Protein AF-A0A1Q7XP45-F1 (afdb_monomer)

Solvent-accessible surface area (backbone atoms only — not comparable to full-atom values): 12930 Å² total; per-residue (Å²): 105,73,72,55,50,55,52,35,51,53,47,36,45,72,33,68,71,50,40,53,33,48,75,70,75,38,86,54,94,65,54,54,62,41,23,49,82,71,79,41,70,81,60,83,86,51,76,85,71,60,87,82,85,74,93,58,98,64,87,56,85,77,33,78,66,56,48,51,49,50,54,53,51,50,57,48,37,75,75,40,62,61,54,55,41,40,79,72,75,40,46,66,68,57,52,50,56,55,38,44,69,30,78,57,27,42,54,50,53,48,60,67,67,62,65,77,63,72,78,79,73,87,66,98,55,99,58,89,73,87,74,83,71,77,84,76,68,86,63,50,75,62,38,65,77,69,44,89,60,84,75,76,78,77,74,80,72,78,76,75,76,86,62,67,44,57,74,50,65,74,71,52,53,74,52,96,89,58,91,60,101,59,59,49,45,63,57,46,33,56,50,44,49,51,55,61,53,56,65,62,74,77,112

Foldseek 3Di:
DVVLVVQLLVLQLVDLVSLLCLLVLHHDPCSQVSQVVVVGGLDDPDPVVDDDDDPDPDPDVVDPVVVVVVVVVVVVCVVHVQVSVVVVPAHSVNSLVSSCPRPSNVVSVVVVVPPPVPPPPDDPDPDDDDDDDDPPPDDDPCCVVVPPDDDDDPPDPPDDPPDFPPVVVVVDFDDPVDPDPDTPSVVRRVVRVVVVVVVVVPD

Sequence (203 aa):
SSANWTKAIRTIASRADLVTKLLMNEMPDTIENAFSGLGLHLLPHSESDFETHCSCPDWANPCKHIAGVYYLLASELDRDPFLMFELRGLSRDALHAELVRSPLGQILSSALKSEEVPAVEPVESYYTRPAREPDAMVASHKEFWTGAKRLPPPPSAPSQPGVPALLIKKQGDYPAFWHKDVSFISVMEELYDRVRTKNRQMK

Structure (mmCIF, N/CA/C/O backbone):
data_AF-A0A1Q7XP45-F1
#
_entry.id   AF-A0A1Q7XP45-F1
#
loop_
_atom_site.group_PDB
_atom_site.id
_atom_site.type_symbol
_atom_site.label_atom_id
_atom_site.label_alt_id
_atom_site.label_comp_id
_atom_site.label_asym_id
_atom_site.label_entity_id
_atom_site.label_seq_id
_atom_site.pdbx_PDB_ins_code
_atom_site.Cartn_x
_atom_site.Cartn_y
_atom_site.Cartn_z
_atom_site.occupancy
_atom_site.B_iso_or_equiv
_atom_site.auth_seq_id
_atom_site.auth_comp_id
_atom_site.auth_asym_id
_atom_site.auth_atom_id
_atom_site.pdbx_PDB_model_num
ATOM 1 N N . SER A 1 1 ? 7.649 12.464 -15.465 1.00 66.31 1 SER A N 1
ATOM 2 C CA . SER A 1 1 ? 7.889 13.925 -15.423 1.00 66.31 1 SER A CA 1
ATOM 3 C C . SER A 1 1 ? 7.170 14.528 -14.222 1.00 66.31 1 SER A C 1
ATOM 5 O O . SER A 1 1 ? 6.205 13.933 -13.749 1.00 66.31 1 SER A O 1
ATOM 7 N N . SER A 1 2 ? 7.597 15.696 -13.731 1.00 74.44 2 SER A N 1
ATOM 8 C CA . SER A 1 2 ? 6.947 16.389 -12.600 1.00 74.44 2 SER A CA 1
ATOM 9 C C . SER A 1 2 ? 5.448 16.632 -12.834 1.00 74.44 2 SER A C 1
ATOM 11 O O . SER A 1 2 ? 4.636 16.397 -11.946 1.00 74.44 2 SER A O 1
ATOM 13 N N . ALA A 1 3 ? 5.061 16.988 -14.064 1.00 76.81 3 ALA A N 1
ATOM 14 C CA . ALA A 1 3 ? 3.663 17.187 -14.449 1.00 76.81 3 ALA A CA 1
ATOM 15 C C . ALA A 1 3 ? 2.799 15.913 -14.340 1.00 76.81 3 ALA A C 1
ATOM 17 O O . ALA A 1 3 ? 1.616 15.998 -14.005 1.00 76.81 3 ALA A O 1
ATOM 18 N N . ASN A 1 4 ? 3.374 14.733 -14.598 1.00 88.56 4 ASN A N 1
ATOM 19 C CA . ASN A 1 4 ? 2.668 13.457 -14.443 1.00 88.56 4 ASN A CA 1
ATOM 20 C C . ASN A 1 4 ? 2.429 13.140 -12.962 1.00 88.56 4 ASN A C 1
ATOM 22 O O . ASN A 1 4 ? 1.327 12.728 -12.606 1.00 88.56 4 ASN A O 1
ATOM 26 N N . TRP A 1 5 ? 3.410 13.421 -12.097 1.00 92.25 5 TRP A N 1
ATOM 27 C CA . TRP A 1 5 ? 3.256 13.272 -10.649 1.00 92.25 5 TRP A CA 1
ATOM 28 C C . TRP A 1 5 ? 2.156 14.169 -10.090 1.00 92.25 5 TRP A C 1
ATOM 30 O O . TRP A 1 5 ? 1.307 13.692 -9.347 1.00 92.25 5 TRP A O 1
ATOM 40 N N . THR A 1 6 ? 2.084 15.434 -10.511 1.00 91.38 6 THR A N 1
ATOM 41 C CA . THR A 1 6 ? 1.007 16.339 -10.077 1.00 91.38 6 THR A CA 1
ATOM 42 C C . THR A 1 6 ? -0.386 15.802 -10.432 1.00 91.38 6 THR A C 1
ATOM 44 O O . THR A 1 6 ? -1.311 15.900 -9.626 1.00 91.38 6 THR A O 1
ATOM 47 N N . LYS A 1 7 ? -0.555 15.212 -11.624 1.00 92.94 7 LYS A N 1
ATOM 48 C CA . LYS A 1 7 ? -1.831 14.607 -12.048 1.00 92.94 7 LYS A CA 1
ATOM 49 C C . LYS A 1 7 ? -2.157 13.336 -11.259 1.00 92.94 7 LYS A C 1
ATOM 51 O O . LYS A 1 7 ? -3.295 13.178 -10.815 1.00 92.94 7 LYS A O 1
ATOM 56 N N . ALA A 1 8 ? -1.170 12.463 -11.058 1.00 93.81 8 ALA A N 1
ATOM 57 C CA . ALA A 1 8 ? -1.334 11.235 -10.285 1.00 93.81 8 ALA A CA 1
ATOM 58 C C . ALA A 1 8 ? -1.703 11.546 -8.829 1.00 93.81 8 ALA A C 1
ATOM 60 O O . ALA A 1 8 ? -2.718 11.065 -8.334 1.00 93.81 8 ALA A O 1
ATOM 61 N N . ILE A 1 9 ? -0.964 12.451 -8.181 1.00 94.38 9 ILE A N 1
ATOM 62 C CA . ILE A 1 9 ? -1.228 12.882 -6.804 1.00 94.38 9 ILE A CA 1
ATOM 63 C C . ILE A 1 9 ? -2.614 13.512 -6.683 1.00 94.38 9 ILE A C 1
ATOM 65 O O . ILE A 1 9 ? -3.322 13.221 -5.728 1.00 94.38 9 ILE A O 1
ATOM 69 N N . ARG A 1 10 ? -3.058 14.320 -7.656 1.00 93.88 10 ARG A N 1
ATOM 70 C CA . ARG A 1 10 ? -4.428 14.860 -7.656 1.00 93.88 10 ARG A CA 1
ATOM 71 C C . ARG A 1 10 ? -5.485 13.753 -7.686 1.00 93.88 10 ARG A C 1
ATOM 73 O O . ARG A 1 10 ? -6.497 13.862 -7.001 1.00 93.88 10 ARG A O 1
ATOM 80 N N . THR A 1 11 ? -5.249 12.702 -8.467 1.00 95.12 11 THR A N 1
ATOM 81 C CA . THR A 1 11 ? -6.157 11.550 -8.569 1.00 95.12 11 THR A CA 1
ATOM 82 C C . THR A 1 11 ? -6.180 10.765 -7.260 1.00 95.12 11 THR A C 1
ATOM 84 O O . THR A 1 11 ? -7.257 10.484 -6.738 1.00 95.12 11 THR A O 1
ATOM 87 N N . ILE A 1 12 ? -5.012 10.507 -6.668 1.00 95.19 12 ILE A N 1
ATOM 88 C CA . ILE A 1 12 ? -4.882 9.879 -5.346 1.00 95.19 12 ILE A CA 1
ATOM 89 C C . ILE A 1 12 ? -5.604 10.719 -4.283 1.00 95.19 12 ILE A C 1
ATOM 91 O O . ILE A 1 12 ? -6.441 10.200 -3.556 1.00 95.19 12 ILE A O 1
ATOM 95 N N . ALA A 1 13 ? -5.358 12.030 -4.254 1.00 94.88 13 ALA A N 1
ATOM 96 C CA . ALA A 1 13 ? -5.939 12.974 -3.300 1.00 94.88 13 ALA A CA 1
ATOM 97 C C . ALA A 1 13 ? -7.472 13.088 -3.381 1.00 94.88 13 ALA A C 1
ATOM 99 O O . ALA A 1 13 ? -8.107 13.533 -2.427 1.00 94.88 13 ALA A O 1
ATOM 100 N N . SER A 1 14 ? -8.077 12.693 -4.506 1.00 93.50 14 SER A N 1
ATOM 101 C CA . SER A 1 14 ? -9.536 12.665 -4.673 1.00 93.50 14 SER A CA 1
ATOM 102 C C . SER A 1 14 ? -10.209 11.434 -4.050 1.00 93.50 14 SER A C 1
ATOM 104 O O . SER A 1 14 ? -11.433 11.394 -3.942 1.00 93.50 14 SER A O 1
ATOM 106 N N . ARG A 1 15 ? -9.424 10.435 -3.627 1.00 94.19 15 ARG A N 1
ATOM 107 C CA . ARG A 1 15 ? -9.893 9.135 -3.141 1.00 94.19 15 ARG A CA 1
ATOM 108 C C . ARG A 1 15 ? -9.546 8.942 -1.666 1.00 94.19 15 ARG A C 1
ATOM 110 O O . ARG A 1 15 ? -8.387 8.742 -1.311 1.00 94.19 15 ARG A O 1
ATOM 117 N N . ALA A 1 16 ? -10.560 8.987 -0.803 1.00 92.38 16 ALA A N 1
ATOM 118 C CA . ALA A 1 16 ? -10.378 8.915 0.649 1.00 92.38 16 ALA A CA 1
ATOM 119 C C . ALA A 1 16 ? -9.689 7.627 1.122 1.00 92.38 16 ALA A C 1
ATOM 121 O O . ALA A 1 16 ? -8.887 7.668 2.054 1.00 92.38 16 ALA A O 1
ATOM 122 N N . ASP A 1 17 ? -9.970 6.504 0.460 1.00 93.31 17 ASP A N 1
ATOM 123 C CA . ASP A 1 17 ? -9.379 5.198 0.741 1.00 93.31 17 ASP A CA 1
ATOM 124 C C . ASP A 1 17 ? -7.861 5.200 0.520 1.00 93.31 17 ASP A C 1
ATOM 126 O O . ASP A 1 17 ? -7.113 4.728 1.376 1.00 93.31 17 ASP A O 1
ATOM 130 N N . LEU A 1 18 ? -7.400 5.794 -0.586 1.00 94.56 18 LEU A N 1
ATOM 131 C CA . LEU A 1 18 ? -5.976 5.881 -0.901 1.00 94.56 18 LEU A CA 1
ATOM 132 C C . LEU A 1 18 ? -5.261 6.862 0.027 1.00 94.56 18 LEU A C 1
ATOM 134 O O . LEU A 1 18 ? -4.203 6.539 0.557 1.00 94.56 18 LEU A O 1
ATOM 138 N N . VAL A 1 19 ? -5.838 8.048 0.248 1.00 95.00 19 VAL A N 1
ATOM 139 C CA . VAL A 1 19 ? -5.215 9.077 1.096 1.00 95.00 19 VAL A CA 1
ATOM 140 C C . VAL A 1 19 ? -5.068 8.590 2.532 1.00 95.00 19 VAL A C 1
ATOM 142 O O . VAL A 1 19 ? -3.996 8.749 3.103 1.00 95.00 19 VAL A O 1
ATOM 145 N N . THR A 1 20 ? -6.108 7.981 3.107 1.00 93.94 20 THR A N 1
ATOM 146 C CA . THR A 1 20 ? -6.060 7.478 4.490 1.00 93.94 20 THR A CA 1
ATOM 147 C C . THR A 1 20 ? -4.933 6.467 4.663 1.00 93.94 20 THR A C 1
ATOM 149 O O . THR A 1 20 ? -4.070 6.658 5.516 1.00 93.94 20 THR A O 1
ATOM 152 N N . LYS A 1 21 ? -4.910 5.431 3.817 1.00 94.75 21 LYS A N 1
ATOM 153 C CA . LYS A 1 21 ? -3.899 4.372 3.870 1.00 94.75 21 LYS A CA 1
ATOM 154 C C . LYS A 1 21 ? -2.487 4.922 3.681 1.00 94.75 21 LYS A C 1
ATOM 156 O O . LYS A 1 21 ? -1.616 4.654 4.501 1.00 94.75 21 LYS A O 1
ATOM 161 N N . LEU A 1 22 ? -2.278 5.775 2.676 1.00 94.94 22 LEU A N 1
ATOM 162 C CA . LEU A 1 22 ? -0.961 6.363 2.425 1.00 94.94 22 LEU A CA 1
ATOM 163 C C . LEU A 1 22 ? -0.493 7.244 3.592 1.00 94.94 22 LEU A C 1
ATOM 165 O O . LEU A 1 22 ? 0.661 7.146 3.985 1.00 94.94 22 LEU A O 1
ATOM 169 N N . LEU A 1 23 ? -1.375 8.046 4.204 1.00 93.31 23 LEU A N 1
ATOM 170 C CA . LEU A 1 23 ? -1.027 8.835 5.395 1.00 93.31 23 LEU A CA 1
ATOM 171 C C . LEU A 1 23 ? -0.677 7.963 6.612 1.00 93.31 23 LEU A C 1
ATOM 173 O O . LEU A 1 23 ? 0.103 8.399 7.456 1.00 93.31 23 LEU A O 1
ATOM 177 N N . MET A 1 24 ? -1.222 6.747 6.687 1.00 92.06 24 MET A N 1
ATOM 178 C CA . MET A 1 24 ? -0.887 5.730 7.690 1.00 92.06 24 MET A CA 1
ATOM 179 C C . MET A 1 24 ? 0.366 4.906 7.332 1.00 92.06 24 MET A C 1
ATOM 181 O O . MET A 1 24 ? 0.665 3.938 8.026 1.00 92.06 24 MET A O 1
ATOM 185 N N . ASN A 1 25 ? 1.111 5.274 6.281 1.00 91.75 25 ASN A N 1
ATOM 186 C CA . ASN A 1 25 ? 2.229 4.494 5.730 1.00 91.75 25 ASN A CA 1
ATOM 187 C C . ASN A 1 25 ? 1.831 3.075 5.273 1.00 91.75 25 ASN A C 1
ATOM 189 O O . ASN A 1 25 ? 2.652 2.160 5.290 1.00 91.75 25 ASN A O 1
ATOM 193 N N . GLU A 1 26 ? 0.589 2.881 4.832 1.00 93.19 26 GLU A N 1
ATOM 194 C CA . GLU A 1 26 ? 0.104 1.630 4.248 1.00 93.19 26 GLU A CA 1
ATOM 195 C C . GLU A 1 26 ? -0.045 1.781 2.726 1.00 93.19 26 GLU A C 1
ATOM 197 O O . GLU A 1 26 ? -0.658 2.735 2.238 1.00 93.19 26 GLU A O 1
ATOM 202 N N . MET A 1 27 ? 0.492 0.826 1.959 1.00 93.88 27 MET A N 1
ATOM 203 C CA . MET A 1 27 ? 0.326 0.788 0.503 1.00 93.88 27 MET A CA 1
ATOM 204 C C . MET A 1 27 ? -1.050 0.204 0.133 1.00 93.88 27 MET A C 1
ATOM 206 O O . MET A 1 27 ? -1.323 -0.949 0.462 1.00 93.88 27 MET A O 1
ATOM 210 N N . PRO A 1 28 ? -1.927 0.939 -0.575 1.00 94.44 28 PRO A N 1
ATOM 211 C CA . PRO A 1 28 ? -3.221 0.407 -1.000 1.00 94.44 28 PRO A CA 1
ATOM 212 C C . PRO A 1 28 ? -3.093 -0.586 -2.165 1.00 94.44 28 PRO A C 1
ATOM 214 O O . PRO A 1 28 ? -2.499 -0.251 -3.186 1.00 94.44 28 PRO A O 1
ATOM 217 N N . ASP A 1 29 ? -3.792 -1.725 -2.111 1.00 91.12 29 ASP A N 1
ATOM 218 C CA . ASP A 1 29 ? -3.820 -2.710 -3.216 1.00 91.12 29 ASP A CA 1
ATOM 219 C C . ASP A 1 29 ? -4.359 -2.131 -4.537 1.00 91.12 29 ASP A C 1
ATOM 221 O O . ASP A 1 29 ? -4.040 -2.593 -5.628 1.00 91.12 29 ASP A O 1
ATOM 225 N N . THR A 1 30 ? -5.193 -1.090 -4.449 1.00 92.62 30 THR A N 1
ATOM 226 C CA . THR A 1 30 ? -5.810 -0.434 -5.614 1.00 92.62 30 THR A CA 1
ATOM 227 C C . THR A 1 30 ? -5.052 0.805 -6.092 1.00 92.62 30 THR A C 1
ATOM 229 O O . THR A 1 30 ? -5.604 1.592 -6.870 1.00 92.62 30 THR A O 1
ATOM 232 N N . ILE A 1 31 ? -3.811 1.008 -5.633 1.00 92.81 31 ILE A N 1
ATOM 233 C CA . ILE A 1 31 ? -3.011 2.197 -5.954 1.00 92.81 31 ILE A CA 1
ATOM 234 C C . ILE A 1 31 ? -2.819 2.373 -7.465 1.00 92.81 31 ILE A C 1
ATOM 236 O O . ILE A 1 31 ? -2.983 3.483 -7.970 1.00 92.81 31 ILE A O 1
ATOM 240 N N . GLU A 1 32 ? -2.606 1.279 -8.203 1.00 92.38 32 GLU A N 1
ATOM 241 C CA . GLU A 1 32 ? -2.464 1.274 -9.667 1.00 92.38 32 GLU A CA 1
ATOM 242 C C . GLU A 1 32 ? -3.657 1.905 -10.393 1.00 92.38 32 GLU A C 1
ATOM 244 O O . GLU A 1 32 ? -3.481 2.579 -11.405 1.00 92.38 32 GLU A O 1
ATOM 249 N N . ASN A 1 33 ? -4.872 1.789 -9.849 1.00 91.56 33 ASN A N 1
ATOM 250 C CA . ASN A 1 33 ? -6.067 2.368 -10.470 1.00 91.56 33 ASN A CA 1
ATOM 251 C C . ASN A 1 33 ? -6.000 3.901 -10.552 1.00 91.56 33 ASN A C 1
ATOM 253 O O . ASN A 1 33 ? -6.630 4.503 -11.420 1.00 91.56 33 ASN A O 1
ATOM 257 N N . ALA A 1 34 ? -5.248 4.550 -9.655 1.00 91.69 34 ALA A N 1
ATOM 258 C CA . ALA A 1 34 ? -5.034 5.994 -9.713 1.00 91.69 34 ALA A CA 1
ATOM 259 C C . ALA A 1 34 ? -4.075 6.408 -10.845 1.00 91.69 34 ALA A C 1
ATOM 261 O O . ALA A 1 34 ? -4.145 7.543 -11.318 1.00 91.69 34 ALA A O 1
ATOM 262 N N . PHE A 1 35 ? -3.200 5.502 -11.288 1.00 92.38 35 PHE A N 1
ATOM 263 C CA . PHE A 1 35 ? -2.236 5.738 -12.362 1.00 92.38 35 PHE A CA 1
ATOM 264 C C . PHE A 1 35 ? -2.800 5.330 -13.725 1.00 92.38 35 PHE A C 1
ATOM 266 O O . PHE A 1 35 ? -2.692 6.098 -14.685 1.00 92.38 35 PHE A O 1
ATOM 273 N N . SER A 1 36 ? -3.474 4.180 -13.800 1.00 90.31 36 SER A N 1
ATOM 274 C CA . SER A 1 36 ? -4.000 3.623 -15.051 1.00 90.31 36 SER A CA 1
ATOM 275 C C . SER A 1 36 ? -5.018 4.541 -15.733 1.00 90.31 36 SER A C 1
ATOM 277 O O . SER A 1 36 ? -4.985 4.697 -16.952 1.00 90.31 36 SER A O 1
ATOM 279 N N . GLY A 1 37 ? -5.847 5.257 -14.961 1.00 85.31 37 GLY A N 1
ATOM 280 C CA . GLY A 1 37 ? -6.771 6.272 -15.486 1.00 85.31 37 GLY A CA 1
ATOM 281 C C . GLY A 1 37 ? -6.087 7.453 -16.195 1.00 85.31 37 GLY A C 1
ATOM 282 O O . GLY A 1 37 ? -6.735 8.186 -16.939 1.00 85.31 37 GLY A O 1
ATOM 283 N N . LEU A 1 38 ? -4.779 7.633 -15.993 1.00 89.62 38 LEU A N 1
ATOM 284 C CA . LEU A 1 38 ? -3.950 8.653 -16.638 1.00 89.62 38 LEU A CA 1
ATOM 285 C C . LEU A 1 38 ? -3.048 8.075 -17.743 1.00 89.62 38 LEU A C 1
ATOM 287 O O . LEU A 1 38 ? -2.234 8.816 -18.296 1.00 89.62 38 LEU A O 1
ATOM 291 N N . GLY A 1 39 ? -3.164 6.776 -18.047 1.00 88.81 39 GLY A N 1
ATOM 292 C CA . GLY A 1 39 ? -2.238 6.063 -18.933 1.00 88.81 39 GLY A CA 1
ATOM 293 C C . GLY A 1 39 ? -0.824 5.955 -18.352 1.00 88.81 39 GLY A C 1
ATOM 294 O O . GLY A 1 39 ? 0.151 5.961 -19.098 1.00 88.81 39 GLY A O 1
ATOM 295 N N . LEU A 1 40 ? -0.708 5.947 -17.022 1.00 91.19 40 LEU A N 1
ATOM 296 C CA . LEU A 1 40 ? 0.547 5.814 -16.287 1.00 91.19 40 LEU A CA 1
ATOM 297 C C . LEU A 1 40 ? 0.531 4.519 -15.472 1.00 91.19 40 LEU A C 1
ATOM 299 O O . LEU A 1 40 ? -0.534 3.977 -15.186 1.00 91.19 40 LEU A O 1
ATOM 303 N N . HIS A 1 41 ? 1.711 4.081 -15.036 1.00 91.00 41 HIS A N 1
ATOM 304 C CA . HIS A 1 41 ? 1.875 2.906 -14.180 1.00 91.00 41 HIS A CA 1
ATOM 305 C C . HIS A 1 41 ? 2.885 3.201 -13.066 1.00 91.00 41 HIS A C 1
ATOM 307 O O . HIS A 1 41 ? 3.951 3.781 -13.324 1.00 91.00 41 HIS A O 1
ATOM 313 N N . LEU A 1 42 ? 2.542 2.841 -11.826 1.00 90.25 42 LEU A N 1
ATOM 314 C CA . LEU A 1 42 ? 3.467 2.929 -10.692 1.00 90.25 42 LEU A CA 1
ATOM 315 C C . LEU A 1 42 ? 4.322 1.666 -10.594 1.00 90.25 42 LEU A C 1
ATOM 317 O O . LEU A 1 42 ? 5.468 1.744 -10.176 1.00 90.25 42 LEU A O 1
ATOM 321 N N . LEU A 1 43 ? 3.811 0.519 -11.009 1.00 89.75 43 LEU A N 1
ATOM 322 C CA . LEU A 1 43 ? 4.551 -0.718 -11.162 1.00 89.75 43 LEU A CA 1
ATOM 323 C C . LEU A 1 43 ? 5.003 -0.872 -12.620 1.00 89.75 43 LEU A C 1
ATOM 325 O O . LEU A 1 43 ? 4.373 -0.329 -13.528 1.00 89.75 43 LEU A O 1
ATOM 329 N N . PRO A 1 44 ? 6.122 -1.566 -12.872 1.00 87.06 44 PRO A N 1
ATOM 330 C CA . PRO A 1 44 ? 6.475 -1.987 -14.225 1.00 87.06 44 PRO A CA 1
ATOM 331 C C . PRO A 1 44 ? 5.330 -2.804 -14.841 1.00 87.06 44 PRO A C 1
ATOM 333 O O . PRO A 1 44 ? 4.801 -3.708 -14.195 1.00 87.06 44 PRO A O 1
ATOM 336 N N . HIS A 1 45 ? 4.931 -2.476 -16.068 1.00 86.75 45 HIS A N 1
ATOM 337 C CA . HIS A 1 45 ? 3.803 -3.107 -16.758 1.00 86.75 45 HIS A CA 1
ATOM 338 C C . HIS A 1 45 ? 4.271 -4.153 -17.782 1.00 86.75 45 HIS A C 1
ATOM 340 O O . HIS A 1 45 ? 3.546 -5.092 -18.105 1.00 86.75 45 HIS A O 1
ATOM 346 N N . SER A 1 46 ? 5.483 -3.991 -18.311 1.00 87.44 46 SER A N 1
ATOM 347 C CA . SER A 1 46 ? 6.037 -4.800 -19.393 1.00 87.44 46 SER A CA 1
ATOM 348 C C . SER A 1 46 ? 7.533 -5.049 -19.216 1.00 87.44 46 SER A C 1
ATOM 350 O O . SER A 1 46 ? 8.222 -4.316 -18.511 1.00 87.44 46 SER A O 1
ATOM 352 N N . GLU A 1 47 ? 8.062 -6.060 -19.906 1.00 83.50 47 GLU A N 1
ATOM 353 C CA . GLU A 1 47 ? 9.506 -6.342 -19.921 1.00 83.50 47 GLU A CA 1
ATOM 354 C C . GLU A 1 47 ? 10.325 -5.162 -20.460 1.00 83.50 47 GLU A C 1
ATOM 356 O O . GLU A 1 47 ? 11.435 -4.924 -19.994 1.00 83.50 47 GLU A O 1
ATOM 361 N N . SER A 1 48 ? 9.762 -4.374 -21.382 1.00 84.19 48 SER A N 1
ATOM 362 C CA . SER A 1 48 ? 10.406 -3.167 -21.912 1.00 84.19 48 SER A CA 1
ATOM 363 C C . SER A 1 48 ? 10.581 -2.050 -20.885 1.00 84.19 48 SER A C 1
ATOM 365 O O . SER A 1 48 ? 11.366 -1.140 -21.130 1.00 84.19 48 SER A O 1
ATOM 367 N N . ASP A 1 49 ? 9.897 -2.114 -19.739 1.00 85.81 49 ASP A N 1
ATOM 368 C CA . ASP A 1 49 ? 10.104 -1.155 -18.649 1.00 85.81 49 ASP A CA 1
ATOM 369 C C . ASP A 1 49 ? 11.395 -1.446 -17.862 1.00 85.81 49 ASP A C 1
ATOM 371 O O . ASP A 1 49 ? 11.828 -0.626 -17.050 1.00 85.81 49 ASP A O 1
ATOM 375 N N . PHE A 1 50 ? 12.021 -2.605 -18.098 1.00 86.38 50 PHE A N 1
ATOM 376 C CA . PHE A 1 50 ? 13.266 -3.016 -17.466 1.00 86.38 50 PHE A CA 1
ATOM 377 C C . PHE A 1 50 ? 14.439 -2.946 -18.443 1.00 86.38 50 PHE A C 1
ATOM 379 O O . PHE A 1 50 ? 14.778 -3.909 -19.133 1.00 86.38 50 PHE A O 1
ATOM 386 N N . GLU A 1 51 ? 15.141 -1.819 -18.436 1.00 87.50 51 GLU A N 1
ATOM 387 C CA . GLU A 1 51 ? 16.429 -1.702 -19.116 1.00 87.50 51 GLU A CA 1
ATOM 388 C C . GLU A 1 51 ? 17.546 -2.190 -18.191 1.00 87.50 51 GLU A C 1
ATOM 390 O O . GLU A 1 51 ? 17.936 -1.516 -17.236 1.00 87.50 51 GLU A O 1
ATOM 395 N N . THR A 1 52 ? 18.066 -3.388 -18.457 1.00 90.50 52 THR A N 1
ATOM 396 C CA . THR A 1 52 ? 19.143 -3.978 -17.656 1.00 90.50 52 THR A CA 1
ATOM 397 C C . THR A 1 52 ? 20.328 -4.400 -18.505 1.00 90.50 52 THR A C 1
ATOM 399 O O . THR A 1 52 ? 20.194 -4.881 -19.630 1.00 90.50 52 THR A O 1
ATOM 402 N N . HIS A 1 53 ? 21.518 -4.209 -17.942 1.00 91.56 53 HIS A N 1
ATOM 403 C CA . HIS A 1 53 ? 22.783 -4.577 -18.554 1.00 91.56 53 HIS A CA 1
ATOM 404 C C . HIS A 1 53 ? 23.675 -5.252 -17.513 1.00 91.56 53 HIS A C 1
ATOM 406 O O . HIS A 1 53 ? 23.821 -4.762 -16.393 1.00 91.56 53 HIS A O 1
ATOM 412 N N . CYS A 1 54 ? 24.286 -6.376 -17.884 1.00 94.75 54 CYS A N 1
ATOM 413 C CA . CYS A 1 54 ? 25.251 -7.083 -17.053 1.00 94.75 54 CYS A CA 1
ATOM 414 C C . CYS A 1 54 ? 26.489 -7.417 -17.888 1.00 94.75 54 CYS A C 1
ATOM 416 O O . CYS A 1 54 ? 26.371 -7.840 -19.032 1.00 94.75 54 CYS A O 1
ATOM 418 N N . SER A 1 55 ? 27.676 -7.272 -17.301 1.00 94.19 55 SER A N 1
ATOM 419 C CA . SER A 1 55 ? 28.963 -7.578 -17.942 1.00 94.19 55 SER A CA 1
ATOM 420 C C . SER A 1 55 ? 29.318 -9.073 -17.938 1.00 94.19 55 SER A C 1
ATOM 422 O O . SER A 1 55 ? 30.453 -9.447 -18.235 1.00 94.19 55 SER A O 1
ATOM 424 N N . CYS A 1 56 ? 28.379 -9.947 -17.564 1.00 94.56 56 CYS A N 1
ATOM 425 C CA . CYS A 1 56 ? 28.601 -11.387 -17.550 1.00 94.56 56 CYS A CA 1
ATOM 426 C C . CYS A 1 56 ? 28.603 -11.976 -18.973 1.00 94.56 56 CYS A C 1
ATOM 428 O O . CYS A 1 56 ? 27.947 -11.430 -19.853 1.00 94.56 56 CYS A O 1
ATOM 430 N N . PRO A 1 57 ? 29.256 -13.129 -19.203 1.00 92.75 57 PRO A N 1
ATOM 431 C CA . PRO A 1 57 ? 29.328 -13.760 -20.527 1.00 92.75 57 PRO A CA 1
ATOM 432 C C . PRO A 1 57 ? 28.010 -14.421 -20.991 1.00 92.75 57 PRO A C 1
ATOM 434 O O . PRO A 1 57 ? 28.016 -15.185 -21.953 1.00 92.75 57 PRO A O 1
ATOM 437 N N . ASP A 1 58 ? 26.900 -14.183 -20.291 1.00 89.62 58 ASP A N 1
ATOM 438 C CA . ASP A 1 58 ? 25.576 -14.723 -20.606 1.00 89.62 58 ASP A CA 1
ATOM 439 C C . ASP A 1 58 ? 24.843 -13.789 -21.582 1.00 89.62 58 ASP A C 1
ATOM 441 O O . ASP A 1 58 ? 24.873 -12.570 -21.417 1.00 89.62 58 ASP A O 1
ATOM 445 N N . TRP A 1 59 ? 24.197 -14.364 -22.595 1.00 85.81 59 TRP A N 1
ATOM 446 C CA . TRP A 1 59 ? 23.451 -13.639 -23.628 1.00 85.81 59 TRP A CA 1
ATOM 447 C C . TRP A 1 59 ? 21.958 -13.506 -23.298 1.00 85.81 59 TRP A C 1
ATOM 449 O O . TRP A 1 59 ? 21.250 -12.766 -23.981 1.00 85.81 59 TRP A O 1
ATOM 459 N N . ALA A 1 60 ? 21.469 -14.205 -22.268 1.00 87.88 60 ALA A N 1
ATOM 460 C CA . ALA A 1 60 ? 20.097 -14.073 -21.799 1.00 87.88 60 ALA A CA 1
ATOM 461 C C . ALA A 1 60 ? 19.883 -12.760 -21.025 1.00 87.88 60 ALA A C 1
ATOM 463 O O . ALA A 1 60 ? 20.724 -12.348 -20.224 1.00 87.88 60 ALA A O 1
ATOM 464 N N . ASN A 1 61 ? 18.717 -12.136 -21.213 1.00 87.00 61 ASN A N 1
ATOM 465 C CA . ASN A 1 61 ? 18.260 -11.004 -20.413 1.00 87.00 61 ASN A CA 1
ATOM 466 C C . ASN A 1 61 ? 16.814 -11.256 -19.938 1.00 87.00 61 ASN A C 1
ATOM 468 O O . ASN A 1 61 ? 15.938 -11.357 -20.796 1.00 87.00 61 ASN A O 1
ATOM 472 N N . PRO A 1 62 ? 16.552 -11.385 -18.622 1.00 90.50 62 PRO A N 1
ATOM 473 C CA . PRO A 1 62 ? 17.500 -11.274 -17.508 1.00 90.50 62 PRO A CA 1
ATOM 474 C C . PRO A 1 62 ? 18.411 -12.505 -17.363 1.00 90.50 62 PRO A C 1
ATOM 476 O O . PRO A 1 62 ? 17.948 -13.643 -17.338 1.00 90.50 62 PRO A O 1
ATOM 479 N N . CYS A 1 63 ? 19.720 -12.283 -17.202 1.00 95.00 63 CYS A N 1
ATOM 480 C CA . CYS A 1 63 ? 20.659 -13.338 -16.809 1.00 95.00 63 CYS A CA 1
ATOM 481 C C . CYS A 1 63 ? 20.504 -13.676 -15.314 1.00 95.00 63 CYS A C 1
ATOM 483 O O . CYS A 1 63 ? 19.891 -12.924 -14.552 1.00 95.00 63 CYS A O 1
ATOM 485 N N . LYS A 1 64 ? 21.138 -14.757 -14.838 1.00 94.88 64 LYS A N 1
ATOM 486 C CA . LYS A 1 64 ? 21.063 -15.173 -13.417 1.00 94.88 64 LYS A CA 1
ATOM 487 C C . LYS A 1 64 ? 21.462 -14.083 -12.408 1.00 94.88 64 LYS A C 1
ATOM 489 O O . LYS A 1 64 ? 20.957 -14.072 -11.290 1.00 94.88 64 LYS A O 1
ATOM 494 N N . HIS A 1 65 ? 22.361 -13.172 -12.784 1.00 96.44 65 HIS A N 1
ATOM 495 C CA . HIS A 1 65 ? 22.784 -12.073 -11.913 1.00 96.44 65 HIS A CA 1
ATOM 496 C C . HIS A 1 65 ? 21.720 -10.979 -11.838 1.00 96.44 65 HIS A C 1
ATOM 498 O O . HIS A 1 65 ? 21.375 -10.553 -10.741 1.00 96.44 65 HIS A O 1
ATOM 504 N N . ILE A 1 66 ? 21.167 -10.570 -12.987 1.00 95.12 66 ILE A N 1
ATOM 505 C CA . ILE A 1 66 ? 20.062 -9.603 -13.047 1.00 95.12 66 ILE A CA 1
ATOM 506 C C . ILE A 1 66 ? 18.849 -10.166 -12.305 1.00 95.12 66 ILE A C 1
ATOM 508 O O . ILE A 1 66 ? 18.267 -9.474 -11.478 1.00 95.12 66 ILE A O 1
ATOM 512 N N . ALA A 1 67 ? 18.530 -11.447 -12.511 1.00 94.00 67 ALA A N 1
ATOM 513 C CA . ALA A 1 67 ? 17.483 -12.127 -11.759 1.00 94.00 67 ALA A CA 1
ATOM 514 C C . ALA A 1 67 ? 17.747 -12.073 -10.244 1.00 94.00 67 ALA A C 1
ATOM 516 O O . ALA A 1 67 ? 16.843 -11.756 -9.479 1.00 94.00 67 ALA A O 1
ATOM 517 N N . GLY A 1 68 ? 18.988 -12.307 -9.801 1.00 96.00 68 GLY A N 1
ATOM 518 C CA . GLY A 1 68 ? 19.375 -12.155 -8.395 1.00 96.00 68 GLY A CA 1
ATOM 519 C C . GLY A 1 68 ? 19.140 -10.741 -7.851 1.00 96.00 68 GLY A C 1
ATOM 520 O O . GLY A 1 68 ? 18.629 -10.589 -6.744 1.00 96.00 68 GLY A O 1
ATOM 521 N N . VAL A 1 69 ? 19.443 -9.709 -8.645 1.00 94.56 69 VAL A N 1
ATOM 522 C CA . VAL A 1 69 ? 19.148 -8.311 -8.289 1.00 94.56 69 VAL A CA 1
ATOM 523 C C . VAL A 1 69 ? 17.640 -8.070 -8.210 1.00 94.56 69 VAL A C 1
ATOM 525 O O . VAL A 1 69 ? 17.194 -7.430 -7.264 1.00 94.56 69 VAL A O 1
ATOM 528 N N . TYR A 1 70 ? 16.844 -8.610 -9.137 1.00 92.94 70 TYR A N 1
ATOM 529 C CA . TYR A 1 70 ? 15.382 -8.503 -9.086 1.00 92.94 70 TYR A CA 1
ATOM 530 C C . TYR A 1 70 ? 14.801 -9.147 -7.831 1.00 92.94 70 TYR A C 1
ATOM 532 O O . TYR A 1 70 ? 13.944 -8.544 -7.196 1.00 92.94 70 TYR A O 1
ATOM 540 N N . TYR A 1 71 ? 15.289 -10.325 -7.434 1.00 95.06 71 TYR A N 1
ATOM 541 C CA . TYR A 1 71 ? 14.853 -10.973 -6.194 1.00 95.06 71 TYR A CA 1
ATOM 542 C C . TYR A 1 71 ? 15.195 -10.145 -4.957 1.00 95.06 71 TYR A C 1
ATOM 544 O O . TYR A 1 71 ? 14.363 -10.014 -4.061 1.00 95.06 71 TYR A O 1
ATOM 552 N N . LEU A 1 72 ? 16.398 -9.568 -4.909 1.00 95.81 72 LEU A N 1
ATOM 553 C CA . LEU A 1 72 ? 16.781 -8.693 -3.805 1.00 95.81 72 LEU A CA 1
ATOM 554 C C . LEU A 1 72 ? 15.904 -7.436 -3.772 1.00 95.81 72 LEU A C 1
ATOM 556 O O . LEU A 1 72 ? 15.371 -7.097 -2.723 1.00 95.81 72 LEU A O 1
ATOM 560 N N . LEU A 1 73 ? 15.709 -6.785 -4.921 1.00 93.06 73 LEU A N 1
ATOM 561 C CA . LEU A 1 73 ? 14.871 -5.595 -5.035 1.00 93.06 73 LEU A CA 1
ATOM 562 C C . LEU A 1 73 ? 13.419 -5.882 -4.637 1.00 93.06 73 LEU A C 1
ATOM 564 O O . LEU A 1 73 ? 12.840 -5.114 -3.877 1.00 93.06 73 LEU A O 1
ATOM 568 N N . ALA A 1 74 ? 12.846 -6.993 -5.106 1.00 92.62 74 ALA A N 1
ATOM 569 C CA . ALA A 1 74 ? 11.509 -7.430 -4.718 1.00 92.62 74 ALA A CA 1
ATOM 570 C C . ALA A 1 74 ? 11.419 -7.655 -3.202 1.00 92.62 74 ALA A C 1
ATOM 572 O O . ALA A 1 74 ? 10.497 -7.154 -2.570 1.00 92.62 74 ALA A O 1
ATOM 573 N N . SER A 1 75 ? 12.424 -8.301 -2.598 1.00 96.00 75 SER A N 1
ATOM 574 C CA . SER A 1 75 ? 12.460 -8.489 -1.146 1.00 96.00 75 SER A CA 1
ATOM 575 C C . SER A 1 75 ? 12.543 -7.174 -0.367 1.00 96.00 75 SER A C 1
ATOM 577 O O . SER A 1 75 ? 12.036 -7.131 0.752 1.00 96.00 75 SER A O 1
ATOM 579 N N . GLU A 1 76 ? 13.208 -6.140 -0.885 1.00 95.50 76 GLU A N 1
ATOM 580 C CA . GLU A 1 76 ? 13.214 -4.825 -0.233 1.00 95.50 76 GLU A CA 1
ATOM 581 C C . GLU A 1 76 ? 11.873 -4.103 -0.416 1.00 95.50 76 GLU A C 1
ATOM 583 O O . GLU A 1 76 ? 11.383 -3.491 0.528 1.00 95.50 76 GLU A O 1
ATOM 588 N N . LEU A 1 77 ? 11.231 -4.230 -1.581 1.00 92.81 77 LEU A N 1
ATOM 589 C CA . LEU A 1 77 ? 9.896 -3.674 -1.837 1.00 92.81 77 LEU A CA 1
ATOM 590 C C . LEU A 1 77 ? 8.805 -4.329 -0.981 1.00 92.81 77 LEU A C 1
ATOM 592 O O . LEU A 1 77 ? 7.895 -3.639 -0.530 1.00 92.81 77 LEU A O 1
ATOM 596 N N . ASP A 1 78 ? 8.910 -5.631 -0.715 1.00 92.81 78 ASP A N 1
ATOM 597 C CA . ASP A 1 78 ? 8.004 -6.337 0.1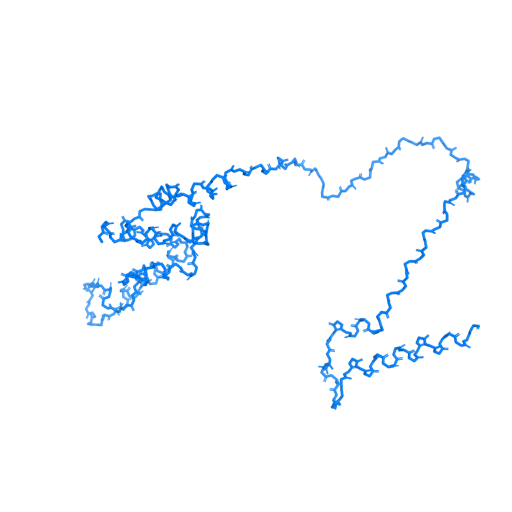96 1.00 92.81 78 ASP A CA 1
ATOM 598 C C . ASP A 1 78 ? 8.130 -5.824 1.641 1.00 92.81 78 ASP A C 1
ATOM 600 O O . ASP A 1 78 ? 7.166 -5.868 2.406 1.00 92.81 78 ASP A O 1
ATOM 604 N N . ARG A 1 79 ? 9.316 -5.331 2.032 1.00 94.25 79 ARG A N 1
ATOM 605 C CA . ARG A 1 79 ? 9.552 -4.728 3.355 1.00 94.25 79 ARG A CA 1
ATOM 606 C C . ARG A 1 79 ? 9.109 -3.271 3.412 1.00 94.25 79 ARG A C 1
ATOM 608 O O . ARG A 1 79 ? 8.512 -2.869 4.407 1.00 94.25 79 ARG A O 1
ATOM 615 N N . ASP A 1 80 ? 9.424 -2.492 2.380 1.00 94.12 80 ASP A N 1
ATOM 616 C CA . ASP A 1 80 ? 9.025 -1.091 2.253 1.00 94.12 80 ASP A CA 1
ATOM 617 C C . ASP A 1 80 ? 8.502 -0.789 0.836 1.00 94.12 80 ASP A C 1
ATOM 619 O O . ASP A 1 80 ? 9.269 -0.442 -0.072 1.00 94.12 80 ASP A O 1
ATOM 623 N N . PRO A 1 81 ? 7.174 -0.853 0.637 1.00 93.00 81 PRO A N 1
ATOM 624 C CA . PRO A 1 81 ? 6.558 -0.570 -0.654 1.00 93.00 81 PRO A CA 1
ATOM 625 C C . PRO A 1 81 ? 6.756 0.876 -1.132 1.00 93.00 81 PRO A C 1
ATOM 627 O O . PRO A 1 81 ? 6.645 1.150 -2.332 1.00 93.00 81 PRO A O 1
ATOM 630 N N . PHE A 1 82 ? 7.042 1.826 -0.230 1.00 93.38 82 PHE A N 1
ATOM 631 C CA . PHE A 1 82 ? 7.206 3.233 -0.603 1.00 93.38 82 PHE A CA 1
ATOM 632 C C . PHE A 1 82 ? 8.503 3.492 -1.367 1.00 93.38 82 PHE A C 1
ATOM 634 O O . PHE A 1 82 ? 8.566 4.469 -2.119 1.00 93.38 82 PHE A O 1
ATOM 641 N N . LEU A 1 83 ? 9.479 2.579 -1.292 1.00 93.06 83 LEU A N 1
ATOM 642 C CA . LEU A 1 83 ? 10.679 2.614 -2.130 1.00 93.06 83 LEU A CA 1
ATOM 643 C C . LEU A 1 83 ? 10.336 2.695 -3.625 1.00 93.06 83 LEU A C 1
ATOM 645 O O . LEU A 1 83 ? 11.076 3.306 -4.390 1.00 93.06 83 LEU A O 1
ATOM 649 N N . MET A 1 84 ? 9.186 2.166 -4.061 1.00 91.88 84 MET A N 1
ATOM 650 C CA . MET A 1 84 ? 8.752 2.273 -5.458 1.00 91.88 84 MET A CA 1
ATOM 651 C C . MET A 1 84 ? 8.531 3.728 -5.913 1.00 91.88 84 MET A C 1
ATOM 653 O O . MET A 1 84 ? 8.824 4.074 -7.063 1.00 91.88 84 MET A O 1
ATOM 657 N N . PHE A 1 85 ? 8.034 4.593 -5.022 1.00 92.69 85 PHE A N 1
ATOM 658 C CA . PHE A 1 85 ? 7.900 6.026 -5.291 1.00 92.69 85 PHE A CA 1
ATOM 659 C C . PHE A 1 85 ? 9.273 6.699 -5.344 1.00 92.69 85 PHE A C 1
ATOM 661 O O . PHE A 1 85 ? 9.533 7.497 -6.250 1.00 92.69 85 PHE A O 1
ATOM 668 N N . GLU A 1 86 ? 10.172 6.320 -4.432 1.00 92.19 86 GLU A N 1
ATOM 669 C CA . GLU A 1 86 ? 11.525 6.875 -4.343 1.00 92.19 86 GLU A CA 1
ATOM 670 C C . GLU A 1 86 ? 12.362 6.545 -5.577 1.00 92.19 86 GLU A C 1
ATOM 672 O O . GLU A 1 86 ? 12.978 7.437 -6.160 1.00 92.19 86 GLU A O 1
ATOM 677 N N . LEU A 1 87 ? 12.295 5.296 -6.050 1.00 90.12 87 LEU A N 1
ATOM 678 C CA . LEU A 1 87 ? 12.931 4.850 -7.293 1.00 90.12 87 LEU A CA 1
ATOM 679 C C . LEU A 1 87 ? 12.433 5.634 -8.517 1.00 90.12 87 LEU A C 1
ATOM 681 O O . LEU A 1 87 ? 13.164 5.794 -9.492 1.00 90.12 87 LEU A O 1
ATOM 685 N N . ARG A 1 88 ? 11.209 6.173 -8.463 1.00 89.56 88 ARG A N 1
ATOM 686 C CA . AR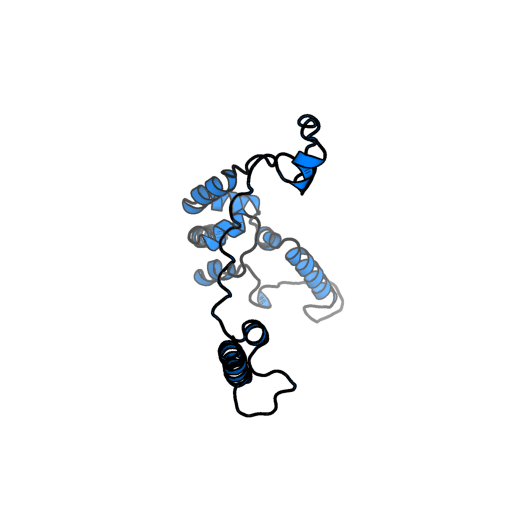G A 1 88 ? 10.635 7.058 -9.492 1.00 89.56 88 ARG A CA 1
ATOM 687 C C . ARG A 1 88 ? 10.805 8.554 -9.192 1.00 89.56 88 ARG A C 1
ATOM 689 O O . ARG A 1 88 ? 10.208 9.396 -9.875 1.00 89.56 88 ARG A O 1
ATOM 696 N N . GLY A 1 89 ? 11.631 8.896 -8.205 1.00 91.12 89 GLY A N 1
ATOM 697 C CA . GLY A 1 89 ? 12.027 10.263 -7.875 1.00 91.12 89 GLY A CA 1
ATOM 698 C C . GLY A 1 89 ? 11.034 11.041 -7.009 1.00 91.12 89 GLY A C 1
ATOM 699 O O . GLY A 1 89 ? 11.091 12.270 -7.000 1.00 91.12 89 GLY A O 1
ATOM 700 N N . LEU A 1 90 ? 10.122 10.366 -6.303 1.00 93.12 90 LEU A N 1
ATOM 701 C CA . LEU A 1 90 ? 9.221 10.986 -5.331 1.00 93.12 90 LEU A CA 1
ATOM 702 C C . LEU A 1 90 ? 9.468 10.387 -3.944 1.00 93.12 90 LEU A C 1
ATOM 704 O O . LEU A 1 90 ? 9.132 9.233 -3.702 1.00 93.12 90 LEU A O 1
ATOM 708 N N . SER A 1 91 ? 10.037 11.171 -3.024 1.00 93.50 91 SER A N 1
ATOM 709 C CA . SER A 1 91 ? 10.250 10.701 -1.652 1.00 93.50 91 SER A CA 1
ATOM 710 C C . SER A 1 91 ? 8.929 10.501 -0.911 1.00 93.50 91 SER A C 1
ATOM 712 O O . SER A 1 91 ? 7.941 11.194 -1.187 1.00 93.50 91 SER A O 1
ATOM 714 N N . ARG A 1 92 ? 8.919 9.600 0.080 1.00 92.81 92 ARG A N 1
ATOM 715 C CA . ARG A 1 92 ? 7.754 9.403 0.958 1.00 92.81 92 ARG A CA 1
ATOM 716 C C . ARG A 1 92 ? 7.303 10.714 1.604 1.00 92.81 92 ARG A C 1
ATOM 718 O O . ARG A 1 92 ? 6.123 11.050 1.557 1.00 92.81 92 ARG A O 1
ATOM 725 N N . ASP A 1 93 ? 8.239 11.498 2.131 1.00 93.44 93 ASP A N 1
ATOM 726 C CA . ASP A 1 93 ? 7.923 12.772 2.785 1.00 93.44 93 ASP A CA 1
ATOM 727 C C . ASP A 1 93 ? 7.324 13.791 1.807 1.00 93.44 93 ASP A C 1
ATOM 729 O O . ASP A 1 93 ? 6.387 14.512 2.153 1.00 93.44 93 ASP A O 1
ATOM 733 N N . ALA A 1 94 ? 7.814 13.826 0.562 1.00 93.69 94 ALA A N 1
ATOM 734 C CA . ALA A 1 94 ? 7.250 14.681 -0.476 1.00 93.69 94 ALA A CA 1
ATOM 735 C C . ALA A 1 94 ? 5.826 14.242 -0.848 1.00 93.69 94 ALA A C 1
ATOM 737 O O . ALA A 1 94 ? 4.938 15.090 -0.948 1.00 93.69 94 ALA A O 1
ATOM 738 N N . LEU A 1 95 ? 5.585 12.932 -0.990 1.00 93.88 95 LEU A N 1
ATOM 739 C CA . LEU A 1 95 ? 4.246 12.382 -1.211 1.00 93.88 95 LEU A CA 1
ATOM 740 C C . LEU A 1 95 ? 3.298 12.776 -0.070 1.00 93.88 95 LEU A C 1
ATOM 742 O O . LEU A 1 95 ? 2.234 13.336 -0.330 1.00 93.88 95 LEU A O 1
ATOM 746 N N . HIS A 1 96 ? 3.697 12.564 1.187 1.00 94.00 96 HIS A N 1
ATOM 747 C CA . HIS A 1 96 ? 2.902 12.947 2.358 1.00 94.00 96 HIS A CA 1
ATOM 748 C C . HIS A 1 96 ? 2.607 14.447 2.373 1.00 94.00 96 HIS A C 1
ATOM 750 O O . HIS A 1 96 ? 1.461 14.850 2.577 1.00 94.00 96 HIS A O 1
ATOM 756 N N . ALA A 1 97 ? 3.611 15.285 2.111 1.00 94.12 97 ALA A N 1
ATOM 757 C CA . ALA A 1 97 ? 3.447 16.732 2.094 1.00 94.12 97 ALA A CA 1
ATOM 758 C C . ALA A 1 97 ? 2.452 17.201 1.022 1.00 94.12 97 ALA A C 1
ATOM 760 O O . ALA A 1 97 ? 1.719 18.165 1.250 1.00 94.12 97 ALA A O 1
ATOM 761 N N . GLU A 1 98 ? 2.421 16.559 -0.147 1.00 94.38 98 GLU A N 1
ATOM 762 C CA . GLU A 1 98 ? 1.440 16.863 -1.194 1.00 94.38 98 GLU A CA 1
ATOM 763 C C . GLU A 1 98 ? 0.036 16.347 -0.837 1.00 94.38 98 GLU A C 1
ATOM 765 O O . GLU A 1 98 ? -0.951 17.061 -1.031 1.00 94.38 98 GLU A O 1
ATOM 770 N N . LEU A 1 99 ? -0.075 15.148 -0.254 1.00 94.81 99 LEU A N 1
ATOM 771 C CA . LEU A 1 99 ? -1.362 14.593 0.174 1.00 94.81 99 LEU A CA 1
ATOM 772 C C . LEU A 1 99 ? -1.999 15.440 1.278 1.00 94.81 99 LEU A C 1
ATOM 774 O O . LEU A 1 99 ? -3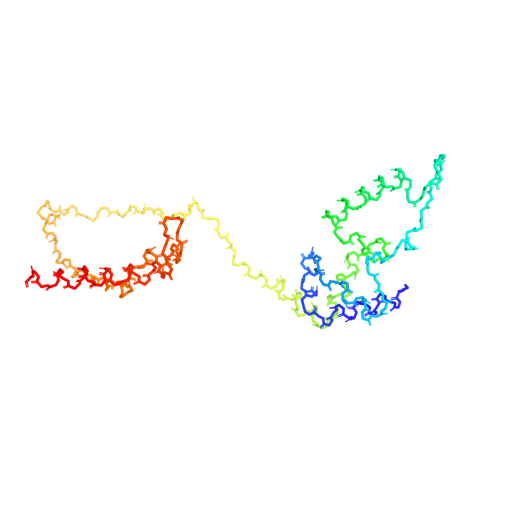.169 15.801 1.160 1.00 94.81 99 LEU A O 1
ATOM 778 N N . VAL A 1 100 ? -1.229 15.836 2.296 1.00 94.94 100 VAL A N 1
ATOM 779 C CA . VAL A 1 100 ? -1.693 16.707 3.391 1.00 94.94 100 VAL A CA 1
ATOM 780 C C . VAL A 1 100 ? -2.108 18.086 2.885 1.00 94.94 100 VAL A C 1
ATOM 782 O O . VAL A 1 100 ? -2.979 18.707 3.480 1.00 94.94 100 VAL A O 1
ATOM 785 N N . ARG A 1 101 ? -1.543 18.580 1.777 1.00 93.94 101 ARG A N 1
ATOM 786 C CA . ARG A 1 101 ? -1.966 19.857 1.183 1.00 93.94 101 ARG A CA 1
ATOM 787 C C . ARG A 1 101 ? -3.350 19.795 0.539 1.00 93.94 101 ARG A C 1
ATOM 789 O O . ARG A 1 101 ? -3.994 20.837 0.419 1.00 93.94 101 ARG A O 1
ATOM 796 N N . SER A 1 102 ? -3.826 18.615 0.147 1.00 93.56 102 SER A N 1
ATOM 797 C CA . SER A 1 102 ? -5.156 18.455 -0.447 1.00 93.56 102 SER A CA 1
ATOM 798 C C . SER A 1 102 ? -6.285 18.692 0.572 1.00 93.56 102 SER A C 1
ATOM 800 O O . SER A 1 102 ? -6.099 18.392 1.751 1.00 93.56 102 SER A O 1
ATOM 802 N N . PRO A 1 103 ? -7.481 19.165 0.157 1.00 92.31 103 PRO A N 1
ATOM 803 C CA . PRO A 1 103 ? -8.598 19.389 1.083 1.00 92.31 103 PRO A CA 1
ATOM 804 C C . PRO A 1 103 ? -8.958 18.143 1.902 1.00 92.31 103 PRO A C 1
ATOM 806 O O . PRO A 1 103 ? -9.200 18.222 3.103 1.00 92.31 103 PRO A O 1
ATOM 809 N N . LEU A 1 104 ? -8.937 16.976 1.254 1.00 92.44 104 LEU A N 1
ATOM 810 C CA . LEU A 1 104 ? -9.249 15.697 1.878 1.00 92.44 104 LEU A CA 1
ATOM 811 C C . LEU A 1 104 ? -8.131 15.247 2.830 1.00 92.44 104 LEU A C 1
ATOM 813 O O . LEU A 1 104 ? -8.409 14.801 3.941 1.00 92.44 104 LEU A O 1
ATOM 817 N N . GLY A 1 105 ? -6.867 15.422 2.438 1.00 92.19 105 GLY A N 1
ATOM 818 C CA . GLY A 1 105 ? -5.723 15.106 3.290 1.00 92.19 105 GLY A CA 1
ATOM 819 C C . GLY A 1 105 ? -5.588 16.016 4.510 1.00 92.19 105 GLY A C 1
ATOM 820 O O . GLY A 1 105 ? -5.157 15.535 5.551 1.00 92.19 105 GLY A O 1
ATOM 821 N N . GLN A 1 106 ? -6.012 17.284 4.441 1.00 93.12 106 GLN A N 1
ATOM 822 C CA . GLN A 1 106 ? -6.076 18.163 5.619 1.00 93.12 106 GLN A CA 1
ATOM 823 C C . GLN A 1 106 ? -7.071 17.625 6.653 1.00 93.12 106 GLN A C 1
ATOM 825 O O . GLN A 1 106 ? -6.727 17.489 7.827 1.00 93.12 106 GLN A O 1
ATOM 830 N N . ILE A 1 107 ? -8.279 17.263 6.205 1.00 91.69 107 ILE A N 1
ATOM 831 C CA . ILE A 1 107 ? -9.330 16.706 7.067 1.00 91.69 107 ILE A CA 1
ATOM 832 C C . ILE A 1 107 ? -8.851 15.391 7.691 1.00 91.69 107 ILE A C 1
ATOM 834 O O . ILE A 1 107 ? -8.855 15.255 8.913 1.00 91.69 107 ILE A O 1
ATOM 838 N N . LEU A 1 108 ? -8.361 14.452 6.878 1.00 90.00 108 LEU A N 1
ATOM 839 C CA . LEU A 1 108 ? -7.889 13.156 7.373 1.00 90.00 108 LEU A CA 1
ATOM 840 C C . LEU A 1 108 ? -6.655 13.276 8.271 1.00 90.00 108 LEU A C 1
ATOM 842 O O . LEU A 1 108 ? -6.597 12.630 9.311 1.00 90.00 108 LEU A O 1
ATOM 846 N N . SER A 1 109 ? -5.685 14.125 7.921 1.00 89.31 109 SER A N 1
ATOM 847 C CA . SER A 1 109 ? -4.506 14.341 8.764 1.00 89.31 109 SER A CA 1
ATOM 848 C C . SER A 1 109 ? -4.878 14.964 10.104 1.00 89.31 109 SER A C 1
ATOM 850 O O . SER A 1 109 ? -4.249 14.621 11.103 1.00 89.31 109 SER A O 1
ATOM 852 N N . SER A 1 110 ? -5.869 15.861 10.144 1.00 87.19 110 SER A N 1
ATOM 853 C CA . SER A 1 110 ? -6.368 16.388 11.414 1.00 87.19 110 SER A CA 1
ATOM 854 C C . SER A 1 110 ? -7.022 15.287 12.242 1.00 87.19 110 SER A C 1
ATOM 856 O O . SER A 1 110 ? -6.618 15.104 13.380 1.00 87.19 110 SER A O 1
ATOM 858 N N . ALA A 1 111 ? -7.899 14.469 11.649 1.00 86.12 111 ALA A N 1
ATOM 859 C CA . ALA A 1 111 ? -8.535 13.346 12.336 1.00 86.12 111 ALA A CA 1
ATOM 860 C C . ALA A 1 111 ? -7.521 12.327 12.892 1.00 86.12 111 ALA A C 1
ATOM 862 O O . ALA A 1 111 ? -7.692 11.861 14.012 1.00 86.12 111 ALA A O 1
ATOM 863 N N . LEU A 1 112 ? -6.443 12.032 12.154 1.00 81.56 112 LEU A N 1
ATOM 864 C CA . LEU A 1 112 ? -5.367 11.136 12.606 1.00 81.56 112 LEU A CA 1
ATOM 865 C C . LEU A 1 112 ? -4.534 11.720 13.751 1.00 81.56 112 LEU A C 1
ATOM 867 O O . LEU A 1 112 ? -4.047 10.987 14.600 1.00 81.56 112 LEU A O 1
ATOM 871 N N . LYS A 1 113 ? -4.350 13.043 13.774 1.00 80.31 113 LYS A N 1
ATOM 872 C CA . LYS A 1 113 ? -3.642 13.737 14.861 1.00 80.31 113 LYS A CA 1
ATOM 873 C C . LYS A 1 113 ? -4.534 13.983 16.073 1.00 80.31 113 LYS A C 1
ATOM 875 O O . LYS A 1 113 ? -4.019 14.152 17.171 1.00 80.31 113 LYS A O 1
ATOM 880 N N . SER A 1 114 ? -5.849 14.008 15.874 1.00 69.81 114 SER A N 1
ATOM 881 C CA . SER A 1 114 ? -6.871 14.141 16.913 1.00 69.81 114 SER A CA 1
ATOM 882 C C . SER A 1 114 ? -7.081 12.859 17.718 1.00 69.81 114 SER A C 1
ATOM 884 O O . SER A 1 114 ? -8.120 12.712 18.354 1.00 69.81 114 SER A O 1
ATOM 886 N N . GLU A 1 115 ? -6.104 11.953 17.728 1.00 59.38 115 GLU A N 1
ATOM 887 C CA . GLU A 1 115 ? -5.996 10.893 18.720 1.00 59.38 115 GLU A CA 1
ATOM 888 C C . GLU A 1 115 ? -5.848 11.509 20.128 1.00 59.38 115 GLU A C 1
ATOM 890 O O . GLU A 1 115 ? -4.784 11.539 20.741 1.00 59.38 115 GLU A O 1
ATOM 895 N N . GLU A 1 116 ? -6.970 11.955 20.692 1.00 56.78 116 GLU A N 1
ATOM 896 C CA . GLU A 1 116 ? -7.270 11.753 22.102 1.00 56.78 116 GLU A CA 1
ATOM 897 C C . GLU A 1 116 ? -7.366 10.236 22.312 1.00 56.78 116 GLU A C 1
ATOM 899 O O . GLU A 1 116 ? -8.446 9.683 22.503 1.00 56.78 116 GLU A O 1
ATOM 904 N N . VAL A 1 117 ? -6.239 9.520 22.229 1.00 61.31 117 VAL A N 1
ATOM 905 C CA . VAL A 1 117 ? -6.153 8.239 22.923 1.00 61.31 117 VAL A CA 1
ATOM 906 C C . VAL A 1 117 ? -6.233 8.636 24.392 1.00 61.31 117 VAL A C 1
ATOM 908 O O . VAL A 1 117 ? -5.304 9.298 24.869 1.00 61.31 117 VAL A O 1
ATOM 911 N N . PRO A 1 118 ? -7.336 8.341 25.112 1.00 67.00 118 PRO A N 1
ATOM 912 C CA . PRO A 1 118 ? -7.370 8.610 26.538 1.00 67.00 118 PRO A CA 1
ATOM 913 C C . PRO A 1 118 ? -6.138 7.936 27.125 1.00 67.00 118 PRO A C 1
ATOM 915 O O . PRO A 1 118 ? -5.888 6.765 26.828 1.00 67.00 118 PRO A O 1
ATOM 918 N N . ALA A 1 119 ? -5.329 8.706 27.858 1.00 69.06 119 ALA A N 1
ATOM 919 C CA . ALA A 1 119 ? -4.079 8.219 28.414 1.00 69.06 119 ALA A CA 1
ATOM 920 C C . ALA A 1 119 ? -4.358 6.879 29.098 1.00 69.06 119 ALA A C 1
ATOM 922 O O . ALA A 1 119 ? -5.136 6.809 30.050 1.00 69.06 119 ALA A O 1
ATOM 923 N N . VAL A 1 120 ? -3.803 5.806 28.534 1.00 73.38 120 VAL A N 1
ATOM 924 C CA . VAL A 1 120 ? -4.022 4.461 29.053 1.00 73.38 120 VAL A CA 1
ATOM 925 C C . VAL A 1 120 ? -3.253 4.406 30.362 1.00 73.38 120 VAL A C 1
ATOM 927 O O . VAL A 1 120 ? -2.033 4.249 30.360 1.00 73.38 120 VAL A O 1
ATOM 930 N N . GLU A 1 121 ? -3.946 4.621 31.479 1.00 79.62 121 GLU A N 1
ATOM 931 C CA . GLU A 1 121 ? -3.317 4.511 32.786 1.00 79.62 121 GLU A CA 1
ATOM 932 C C . GLU A 1 121 ? -2.876 3.054 32.987 1.00 79.62 121 GLU A C 1
ATOM 934 O O . GLU A 1 121 ? -3.695 2.136 32.855 1.00 79.62 121 GLU A O 1
ATOM 939 N N . PRO A 1 122 ? -1.584 2.802 33.256 1.00 77.31 122 PRO A N 1
ATOM 940 C CA . PRO A 1 122 ? -1.093 1.453 33.470 1.00 77.31 122 PRO A CA 1
ATOM 941 C C . PRO A 1 122 ? -1.760 0.865 34.714 1.00 77.31 122 PRO A C 1
ATOM 943 O O . PRO A 1 122 ? -1.552 1.326 35.835 1.00 77.31 122 PRO A O 1
ATOM 946 N N . VAL A 1 123 ? -2.570 -0.171 34.509 1.00 80.69 123 VAL A N 1
ATOM 947 C CA . VAL A 1 123 ? -3.249 -0.893 35.588 1.00 80.69 123 VAL A CA 1
ATOM 948 C C . VAL A 1 123 ? -2.358 -2.042 36.056 1.00 80.69 123 VAL A C 1
ATOM 950 O O . VAL A 1 123 ? -1.878 -2.831 35.245 1.00 80.69 123 VAL A O 1
ATOM 953 N N . GLU A 1 124 ? -2.166 -2.193 37.369 1.00 82.94 124 GLU A N 1
ATOM 954 C CA . GLU A 1 124 ? -1.337 -3.273 37.939 1.00 82.94 124 GLU A CA 1
ATOM 955 C C . GLU A 1 124 ? -1.909 -4.690 37.731 1.00 82.94 124 GLU A C 1
ATOM 957 O O . GLU A 1 124 ? -1.250 -5.693 38.028 1.00 82.94 124 GLU A O 1
ATOM 962 N N . SER A 1 125 ? -3.163 -4.808 37.297 1.00 80.81 125 SER A N 1
ATOM 963 C CA . SER A 1 125 ? -3.795 -6.096 37.038 1.00 80.81 125 SER A CA 1
ATOM 964 C C . SER A 1 125 ? -4.878 -6.005 35.974 1.00 80.81 125 SER A C 1
ATOM 966 O O . SER A 1 125 ? -5.718 -5.112 36.003 1.00 80.81 125 SER A O 1
ATOM 968 N N . TYR A 1 126 ? -4.923 -7.018 35.105 1.00 79.31 126 TYR A N 1
ATOM 969 C CA . TYR A 1 126 ? -5.989 -7.213 34.114 1.00 79.31 126 TYR A CA 1
ATOM 970 C C . TYR A 1 126 ? -7.360 -7.539 34.728 1.00 79.31 126 TYR A C 1
ATOM 972 O O . TYR A 1 126 ? -8.379 -7.451 34.051 1.00 79.31 126 TYR A O 1
ATOM 980 N N . TYR A 1 127 ? -7.389 -7.936 36.002 1.00 83.56 127 TYR A N 1
ATOM 981 C CA . TYR A 1 127 ? -8.594 -8.349 36.714 1.00 83.56 127 TYR A CA 1
ATOM 982 C C . TYR A 1 127 ? -8.836 -7.458 37.930 1.00 83.56 127 TYR A C 1
ATOM 984 O O . TYR A 1 127 ? -7.889 -6.964 38.545 1.00 83.56 127 TYR A O 1
ATOM 992 N N . THR A 1 128 ? -10.103 -7.303 38.316 1.00 81.31 128 THR A N 1
ATOM 993 C CA . THR A 1 128 ? -10.491 -6.653 39.571 1.00 81.31 128 THR A CA 1
ATOM 994 C C . THR A 1 128 ? -9.909 -7.438 40.747 1.00 81.31 128 THR A C 1
ATOM 996 O O . THR A 1 128 ? -10.315 -8.574 41.001 1.00 81.31 128 THR A O 1
ATOM 999 N N . ARG A 1 129 ? -8.942 -6.858 41.470 1.00 79.62 129 ARG A N 1
ATOM 1000 C CA . ARG A 1 129 ? -8.423 -7.467 42.702 1.00 79.62 129 ARG A CA 1
ATOM 1001 C C . ARG A 1 129 ? -9.495 -7.374 43.796 1.00 79.62 129 ARG A C 1
ATOM 1003 O O . ARG A 1 129 ? -10.033 -6.286 44.000 1.00 79.62 129 ARG A O 1
ATOM 1010 N N . PRO A 1 130 ? -9.802 -8.468 44.516 1.00 80.38 130 PRO A N 1
ATOM 1011 C CA . PRO A 1 130 ? -10.700 -8.407 45.662 1.00 80.38 130 PRO A CA 1
ATOM 1012 C C . PRO A 1 130 ? -10.137 -7.440 46.708 1.00 80.38 130 PRO A C 1
ATOM 1014 O O . PRO A 1 130 ? -9.045 -7.658 47.236 1.00 80.38 130 PRO A O 1
ATOM 1017 N N . ALA A 1 131 ? -10.865 -6.364 46.997 1.00 81.31 131 ALA A N 1
ATOM 1018 C CA . ALA A 1 131 ? -10.541 -5.483 48.108 1.00 81.31 131 ALA A CA 1
ATOM 1019 C C . ALA A 1 131 ? -11.072 -6.114 49.398 1.00 81.31 131 ALA A C 1
ATOM 1021 O O . ALA A 1 131 ? -12.231 -6.525 49.467 1.00 81.31 131 ALA A O 1
ATOM 1022 N N . ARG A 1 132 ? -10.224 -6.202 50.425 1.00 76.44 132 ARG A N 1
ATOM 1023 C CA . ARG A 1 132 ? -10.672 -6.599 51.759 1.00 76.44 132 ARG A CA 1
ATOM 1024 C C . ARG A 1 132 ? -11.462 -5.433 52.345 1.00 76.44 132 ARG A C 1
ATOM 1026 O O . ARG A 1 132 ? -10.866 -4.438 52.751 1.00 76.44 132 ARG A O 1
ATOM 1033 N N . GLU A 1 133 ? -12.784 -5.549 52.379 1.00 75.81 133 GLU A N 1
ATOM 1034 C CA . GLU A 1 133 ? -13.583 -4.668 53.225 1.00 75.81 133 GLU A CA 1
ATOM 1035 C C . GLU A 1 133 ? -13.185 -4.907 54.691 1.00 75.81 133 GLU A C 1
ATOM 1037 O O . GLU A 1 133 ? -12.913 -6.054 55.071 1.00 75.81 133 GLU A O 1
ATOM 1042 N N . PRO A 1 134 ? -13.074 -3.849 55.517 1.00 74.19 134 PRO A N 1
ATOM 1043 C CA . PRO A 1 134 ? -12.874 -4.027 56.947 1.00 74.19 134 PRO A CA 1
ATOM 1044 C C . PRO A 1 134 ? -13.986 -4.935 57.471 1.00 74.19 134 PRO A C 1
ATOM 1046 O O . PRO A 1 134 ? -15.144 -4.729 57.113 1.00 74.19 134 PRO A O 1
ATOM 1049 N N . ASP A 1 135 ? -13.621 -5.942 58.274 1.00 67.12 135 ASP A N 1
ATOM 1050 C CA . ASP A 1 135 ? -14.567 -6.905 58.844 1.00 67.12 135 ASP A CA 1
ATOM 1051 C C . ASP A 1 135 ? -15.740 -6.138 59.458 1.00 67.12 135 ASP A C 1
ATOM 1053 O O . ASP A 1 135 ? -15.615 -5.502 60.511 1.00 67.12 135 ASP A O 1
ATOM 1057 N N . ALA A 1 136 ? -16.884 -6.163 58.773 1.00 62.44 136 ALA A N 1
ATOM 1058 C CA . ALA A 1 136 ? -18.127 -5.696 59.338 1.00 62.44 136 ALA A CA 1
ATOM 1059 C C . ALA A 1 136 ? -18.423 -6.643 60.500 1.00 62.44 136 ALA A C 1
ATOM 1061 O O . ALA A 1 136 ? -18.775 -7.798 60.286 1.00 62.44 136 ALA A O 1
ATOM 1062 N N . MET A 1 137 ? -18.139 -6.140 61.702 1.00 64.12 137 MET A N 1
ATOM 1063 C CA . MET A 1 137 ? -18.472 -6.637 63.033 1.00 64.12 137 MET A CA 1
ATOM 1064 C C . MET A 1 137 ? -19.076 -8.046 63.062 1.00 64.12 137 MET A C 1
ATOM 1066 O O . MET A 1 137 ? -20.190 -8.245 62.589 1.00 64.12 137 MET A O 1
ATOM 1070 N N . VAL A 1 138 ? -18.335 -8.984 63.669 1.00 61.91 138 VAL A N 1
ATOM 1071 C CA . VAL A 1 138 ? -18.668 -10.406 63.868 1.00 61.91 138 VAL A CA 1
ATOM 1072 C C . VAL A 1 138 ? -20.179 -10.626 63.981 1.00 61.91 138 VAL A C 1
ATOM 1074 O O . VAL A 1 138 ? -20.763 -10.482 65.056 1.00 61.91 138 VAL A O 1
ATOM 1077 N N . ALA A 1 139 ? -20.809 -10.987 62.861 1.00 64.75 139 ALA A N 1
ATOM 1078 C CA . ALA A 1 139 ? -22.159 -11.519 62.873 1.00 64.75 139 ALA A CA 1
ATOM 1079 C C . ALA A 1 139 ? -22.136 -12.759 63.769 1.00 64.75 139 ALA A C 1
ATOM 1081 O O . ALA A 1 139 ? -21.232 -13.596 63.664 1.00 64.75 139 ALA A O 1
ATOM 1082 N N . SER A 1 140 ? -23.103 -12.885 64.675 1.00 78.25 140 SER A N 1
ATOM 1083 C CA . SER A 1 140 ? -23.216 -14.114 65.458 1.00 78.25 140 SER A CA 1
ATOM 1084 C C . SER A 1 140 ? -23.294 -15.316 64.506 1.00 78.25 140 SER A C 1
ATOM 1086 O O . SER A 1 140 ? -23.855 -15.207 63.416 1.00 78.25 140 SER A O 1
ATOM 1088 N N . HIS A 1 141 ? -22.782 -16.489 64.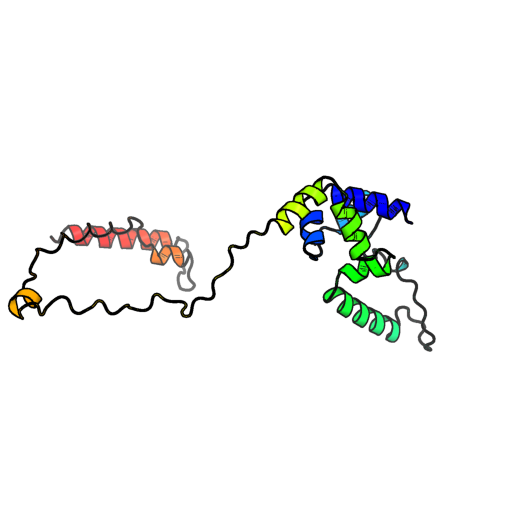902 1.00 78.62 141 HIS A N 1
ATOM 1089 C CA . HIS A 1 141 ? -22.901 -17.704 64.076 1.00 78.62 141 HIS A CA 1
ATOM 1090 C C . HIS A 1 141 ? -24.343 -17.925 63.591 1.00 78.62 141 HIS A C 1
ATOM 1092 O O . HIS A 1 141 ? -24.569 -18.357 62.466 1.00 78.62 141 HIS A O 1
ATOM 1098 N N . LYS A 1 142 ? -25.328 -17.567 64.425 1.00 80.12 142 LYS A N 1
ATOM 1099 C CA . LYS A 1 142 ? -26.743 -17.598 64.066 1.00 80.12 142 LYS A CA 1
ATOM 1100 C C . LYS A 1 142 ? -27.062 -16.645 62.911 1.00 80.12 142 LYS A C 1
ATOM 1102 O O . LYS A 1 142 ? -27.615 -17.103 61.924 1.00 80.12 142 LYS A O 1
ATOM 1107 N N . GLU A 1 143 ? -26.692 -15.369 62.997 1.00 80.19 143 GLU A N 1
ATOM 1108 C CA . GLU A 1 143 ? -26.916 -14.390 61.919 1.00 80.19 143 GLU A CA 1
ATOM 1109 C C . GLU A 1 143 ? -26.181 -14.732 60.625 1.00 80.19 143 GLU A C 1
ATOM 1111 O O . GLU A 1 143 ? -26.716 -14.463 59.554 1.00 80.19 143 GLU A O 1
ATOM 1116 N N . PHE A 1 144 ? -25.003 -15.354 60.704 1.00 78.12 144 PHE A N 1
ATOM 1117 C CA . PHE A 1 144 ? -24.305 -15.863 59.524 1.00 78.12 144 PHE A CA 1
ATOM 1118 C C . PHE A 1 144 ? -25.131 -16.945 58.808 1.00 78.12 144 PHE A C 1
ATOM 1120 O O . PHE A 1 144 ? -25.343 -16.859 57.601 1.00 78.12 144 PHE A O 1
ATOM 1127 N N . TRP A 1 145 ? -25.652 -17.933 59.550 1.00 81.88 145 TRP A N 1
ATOM 1128 C CA . TRP A 1 145 ? -26.419 -19.044 58.969 1.00 81.88 145 TRP A CA 1
ATOM 1129 C C . TRP A 1 145 ? -27.859 -18.682 58.597 1.00 81.88 145 TRP A C 1
ATOM 1131 O O . TRP A 1 145 ? -28.408 -19.261 57.662 1.00 81.88 145 TRP A O 1
ATOM 1141 N N . THR A 1 146 ? -28.494 -17.755 59.317 1.00 81.62 146 THR A N 1
ATOM 1142 C CA . THR A 1 146 ? -29.900 -17.389 59.076 1.00 81.62 146 THR A CA 1
ATOM 1143 C C . THR A 1 146 ? -30.067 -16.118 58.251 1.00 81.62 146 THR A C 1
ATOM 1145 O O . THR A 1 146 ? -31.167 -15.860 57.766 1.00 81.62 146 THR A O 1
ATOM 1148 N N . GLY A 1 147 ? -28.998 -15.334 58.088 1.00 76.00 147 GLY A N 1
ATOM 1149 C CA . GLY A 1 147 ? -29.035 -13.986 57.532 1.00 76.00 147 GLY A CA 1
ATOM 1150 C C . GLY A 1 147 ? -29.696 -12.992 58.493 1.00 76.00 147 GLY A C 1
ATOM 1151 O O . GLY A 1 147 ? -30.756 -13.255 59.058 1.00 76.00 147 GLY A O 1
ATOM 1152 N N . ALA A 1 148 ? -29.101 -11.811 58.668 1.00 75.50 148 ALA A N 1
ATOM 1153 C CA . ALA A 1 148 ? -29.745 -10.713 59.403 1.00 75.50 148 ALA A CA 1
ATOM 1154 C C . ALA A 1 148 ? -30.905 -10.078 58.605 1.00 75.50 148 ALA A C 1
ATOM 1156 O O . ALA A 1 148 ? -31.843 -9.519 59.171 1.00 75.50 148 ALA A O 1
ATOM 1157 N N . LYS A 1 149 ? -30.851 -10.170 57.270 1.00 78.12 149 LYS A N 1
ATOM 1158 C CA . LYS A 1 149 ? -31.882 -9.697 56.341 1.00 78.12 149 LYS A CA 1
ATOM 1159 C C . LYS A 1 149 ? -32.258 -10.820 55.383 1.00 78.12 149 LYS A C 1
ATOM 1161 O O . LYS A 1 149 ? -31.397 -11.567 54.925 1.00 78.12 149 LYS A O 1
ATOM 1166 N N . ARG A 1 150 ? -33.547 -10.907 55.046 1.00 77.50 150 ARG A N 1
ATOM 1167 C CA . ARG A 1 150 ? -34.033 -11.800 53.989 1.00 77.50 150 ARG A CA 1
ATOM 1168 C C . ARG A 1 150 ? -33.346 -11.414 52.675 1.00 77.50 150 ARG A C 1
ATOM 1170 O O . ARG A 1 150 ? -33.426 -10.254 52.273 1.00 77.50 150 ARG A O 1
ATOM 1177 N N . LEU A 1 151 ? -32.695 -12.380 52.023 1.00 76.50 151 LEU A N 1
ATOM 1178 C CA . LEU A 1 151 ? -32.128 -12.180 50.690 1.00 76.50 151 LEU A CA 1
ATOM 1179 C C . LEU A 1 151 ? -33.235 -11.734 49.722 1.00 76.50 151 LEU A C 1
ATOM 1181 O O . LEU A 1 151 ? -34.364 -12.233 49.823 1.00 76.50 151 LEU A O 1
ATOM 1185 N N . PRO A 1 152 ? -32.945 -10.810 48.792 1.00 80.94 152 PRO A N 1
ATOM 1186 C CA . PRO A 1 152 ? -33.881 -10.508 47.722 1.00 80.94 152 PRO A CA 1
ATOM 1187 C C . PRO A 1 152 ? -34.229 -11.802 46.970 1.00 80.94 152 PRO A C 1
ATOM 1189 O O . PRO A 1 152 ? -33.388 -12.705 46.879 1.00 80.94 152 PRO A O 1
ATOM 1192 N N . PRO A 1 153 ? -35.466 -11.930 46.459 1.00 82.00 153 PRO A N 1
ATOM 1193 C CA . PRO A 1 153 ? -35.828 -13.082 45.650 1.00 82.00 153 PRO A CA 1
ATOM 1194 C C . PRO A 1 153 ? -34.834 -13.202 44.487 1.00 82.00 153 PRO A C 1
ATOM 1196 O O . PRO A 1 153 ? -34.434 -12.173 43.930 1.00 82.00 153 PRO A O 1
ATOM 1199 N N . PRO A 1 154 ? -34.408 -14.428 44.131 1.00 78.69 154 PRO A N 1
ATOM 1200 C CA . PRO A 1 154 ? -33.515 -14.608 43.000 1.00 78.69 154 PRO A CA 1
ATOM 1201 C C . PRO A 1 154 ? -34.146 -13.962 41.761 1.00 78.69 154 PRO A C 1
ATOM 1203 O O . PRO A 1 154 ? -35.375 -14.012 41.612 1.00 78.69 154 PRO A O 1
ATOM 1206 N N . PRO A 1 155 ? -33.338 -13.347 40.878 1.00 80.44 155 PRO A N 1
ATOM 1207 C CA . PRO A 1 155 ? -33.855 -12.840 39.618 1.00 80.44 155 PRO A CA 1
ATOM 1208 C C . PRO A 1 155 ? -34.599 -13.970 38.905 1.00 80.44 155 PRO A C 1
ATOM 1210 O O . PRO A 1 155 ? -34.207 -15.138 38.999 1.00 80.44 155 PRO A O 1
ATOM 1213 N N . SER A 1 156 ? -35.694 -13.628 38.222 1.00 78.38 156 SER A N 1
ATOM 1214 C CA . SER A 1 156 ? -36.449 -14.591 37.422 1.00 78.38 156 SER A CA 1
ATOM 1215 C C . SER A 1 156 ? -35.473 -15.370 36.549 1.00 78.38 156 SER A C 1
ATOM 1217 O O . SER A 1 156 ? -34.710 -14.752 35.801 1.00 78.38 156 SER A O 1
ATOM 1219 N N . ALA A 1 157 ? -35.469 -16.701 36.687 1.00 72.94 157 ALA A N 1
ATOM 1220 C CA . ALA A 1 157 ? -34.572 -17.558 35.927 1.00 72.94 157 ALA A CA 1
ATOM 1221 C C . ALA A 1 157 ? -34.637 -17.161 34.444 1.00 72.94 157 ALA A C 1
ATOM 1223 O O . ALA A 1 157 ? -35.744 -16.921 33.944 1.00 72.94 157 ALA A O 1
ATOM 1224 N N . PRO A 1 158 ? -33.487 -17.057 33.752 1.00 67.62 158 PRO A N 1
ATOM 1225 C CA . PRO A 1 158 ? -33.489 -16.721 32.339 1.00 67.62 158 PRO A CA 1
ATOM 1226 C C . PRO A 1 158 ? -34.431 -17.682 31.617 1.00 67.62 158 PRO A C 1
ATOM 1228 O O . PRO A 1 158 ? -34.373 -18.900 31.823 1.00 67.62 158 PRO A O 1
ATOM 1231 N N . SER A 1 159 ? -35.342 -17.126 30.816 1.00 67.62 159 SER A N 1
ATOM 1232 C CA . SER A 1 159 ? -36.216 -17.933 29.977 1.00 67.62 159 SER A CA 1
ATOM 1233 C C . SER A 1 159 ? -35.327 -18.829 29.122 1.00 67.62 159 SER A C 1
ATOM 1235 O O . SER A 1 159 ? -34.380 -18.364 28.486 1.00 67.62 159 SER A O 1
ATOM 1237 N N . GLN A 1 160 ? -35.575 -20.141 29.161 1.00 65.12 160 GLN A N 1
ATOM 1238 C CA . GLN A 1 160 ? -34.802 -21.057 28.331 1.00 65.12 160 GLN A CA 1
ATOM 1239 C C . GLN A 1 160 ? -34.913 -20.596 26.872 1.00 65.12 160 GLN A C 1
ATOM 1241 O O . GLN A 1 160 ? -36.032 -20.308 26.427 1.00 65.12 160 GLN A O 1
ATOM 1246 N N . PRO A 1 161 ? -33.791 -20.504 26.133 1.00 61.94 161 PRO A N 1
ATOM 1247 C CA . PRO A 1 161 ? -33.817 -20.048 24.755 1.00 61.94 161 PRO A CA 1
ATOM 1248 C C . PRO A 1 161 ? -34.822 -20.887 23.963 1.00 61.94 161 PRO A C 1
ATOM 1250 O O . PRO A 1 161 ? -34.789 -22.117 23.982 1.00 61.94 161 PRO A O 1
ATOM 1253 N N . GLY A 1 162 ? -35.755 -20.206 23.296 1.00 72.25 162 GLY A N 1
ATOM 1254 C CA . GLY A 1 162 ? -36.876 -20.836 22.598 1.00 72.25 162 GLY A CA 1
ATOM 1255 C C . GLY A 1 162 ? -36.481 -21.621 21.348 1.00 72.25 162 GLY A C 1
ATOM 1256 O O . GLY A 1 162 ? -37.346 -22.257 20.759 1.00 72.25 162 GLY A O 1
ATOM 1257 N N . VAL A 1 163 ? -35.205 -21.586 20.954 1.00 78.44 163 VAL A N 1
ATOM 1258 C CA . VAL A 1 163 ? -34.699 -22.213 19.733 1.00 78.44 163 VAL A CA 1
ATOM 1259 C C . VAL A 1 163 ? -34.455 -23.708 19.980 1.00 78.44 163 VAL A C 1
ATOM 1261 O O . VAL A 1 163 ? -33.528 -24.050 20.725 1.00 78.44 163 VAL A O 1
ATOM 1264 N N . PRO A 1 164 ? -35.244 -24.612 19.371 1.00 73.94 164 PRO A N 1
ATOM 1265 C CA . PRO A 1 164 ? -34.982 -26.042 19.456 1.00 73.94 164 PRO A CA 1
ATOM 1266 C C . PRO A 1 164 ? -33.647 -26.386 18.784 1.00 73.94 164 PRO A C 1
ATOM 1268 O O . PRO A 1 164 ? -33.208 -25.718 17.846 1.00 73.94 164 PRO A O 1
ATOM 1271 N N . ALA A 1 165 ? -32.983 -27.421 19.304 1.00 76.75 165 ALA A N 1
ATOM 1272 C CA . ALA A 1 165 ? -31.753 -27.983 18.744 1.00 76.75 165 ALA A CA 1
ATOM 1273 C C . ALA A 1 165 ? -30.611 -26.965 18.475 1.00 76.75 165 ALA A C 1
ATOM 1275 O O . ALA A 1 165 ? -29.818 -27.150 17.553 1.00 76.75 165 ALA A O 1
ATOM 1276 N N . LEU A 1 166 ? -30.472 -25.910 19.297 1.00 83.12 166 LEU A N 1
ATOM 1277 C CA . LEU A 1 166 ? -29.471 -24.840 19.111 1.00 83.12 166 LEU A CA 1
ATOM 1278 C C . LEU A 1 166 ? -28.030 -25.355 18.918 1.00 83.12 166 LEU A C 1
ATOM 1280 O O . LEU A 1 166 ? -27.286 -24.821 18.098 1.00 83.12 166 LEU A O 1
ATOM 1284 N N . LEU A 1 167 ? -27.635 -26.396 19.659 1.00 83.06 167 LEU A N 1
ATOM 1285 C CA . LEU A 1 167 ? -26.302 -27.000 19.536 1.00 83.06 167 LEU A CA 1
ATOM 1286 C C . LEU A 1 167 ? -26.094 -27.678 18.178 1.00 83.06 167 LEU A C 1
ATOM 1288 O O . LEU A 1 167 ? -25.003 -27.595 17.623 1.00 83.06 167 LEU A O 1
ATOM 1292 N N . ILE A 1 168 ? -27.139 -28.299 17.629 1.00 83.94 168 ILE A N 1
ATOM 1293 C CA . ILE A 1 168 ? -27.092 -28.967 16.326 1.00 83.94 168 ILE A CA 1
ATOM 1294 C C . ILE A 1 168 ? -27.012 -27.930 15.204 1.00 83.94 168 ILE A C 1
ATOM 1296 O O . ILE A 1 168 ? -26.188 -28.064 14.306 1.00 83.94 168 ILE A O 1
ATOM 1300 N N . LYS A 1 169 ? -27.768 -26.829 15.307 1.00 83.75 169 LYS A N 1
ATOM 1301 C CA . LYS A 1 169 ? -27.715 -25.729 14.328 1.00 83.75 169 LYS A CA 1
ATOM 1302 C C . LYS A 1 169 ? -26.326 -25.112 14.177 1.00 83.75 169 LYS A C 1
ATOM 1304 O O . LYS A 1 169 ? -25.969 -24.683 13.087 1.00 83.75 169 LYS A O 1
ATOM 1309 N N . LYS A 1 170 ? -25.531 -25.082 15.251 1.00 86.69 170 LYS A N 1
ATOM 1310 C CA . LYS A 1 170 ? -24.142 -24.600 15.202 1.00 86.69 170 LYS A CA 1
ATOM 1311 C C . LYS A 1 170 ? -23.190 -25.536 14.449 1.00 86.69 170 LYS A C 1
ATOM 1313 O O . LYS A 1 170 ? -22.143 -25.074 14.018 1.00 86.69 170 LYS A O 1
ATOM 1318 N N . GLN A 1 171 ? -23.525 -26.820 14.326 1.00 83.50 171 GLN A N 1
ATOM 1319 C CA . GLN A 1 171 ? -22.658 -27.848 13.737 1.00 83.50 171 GLN A CA 1
ATOM 1320 C C . GLN A 1 171 ? -22.902 -28.074 12.236 1.00 83.50 171 GLN A C 1
ATOM 1322 O O . GLN A 1 171 ? -22.104 -28.746 11.589 1.00 83.50 171 GLN A O 1
ATOM 1327 N N . GLY A 1 172 ? -23.961 -27.490 11.667 1.00 82.81 172 GLY A N 1
ATOM 1328 C CA . GLY A 1 172 ? -24.273 -27.594 10.240 1.00 82.81 172 GLY A CA 1
ATOM 1329 C C . GLY A 1 172 ? -25.169 -28.783 9.875 1.00 82.81 172 GLY A C 1
ATOM 1330 O O . GLY A 1 172 ? -25.518 -29.614 10.712 1.00 82.81 172 GLY A O 1
ATOM 1331 N N . ASP A 1 173 ? -25.593 -28.815 8.610 1.00 84.75 173 ASP A N 1
ATOM 1332 C CA . ASP A 1 173 ? -26.767 -29.582 8.167 1.00 84.75 173 ASP A CA 1
ATOM 1333 C C . ASP A 1 173 ? -26.468 -30.984 7.593 1.00 84.75 173 ASP A C 1
ATOM 1335 O O . ASP A 1 173 ? -27.370 -31.804 7.434 1.00 84.75 173 ASP A O 1
ATOM 1339 N N . TYR A 1 174 ? -25.194 -31.294 7.331 1.00 89.31 174 TYR A N 1
ATOM 1340 C CA . TYR A 1 174 ? -24.761 -32.569 6.738 1.00 89.31 174 TYR A CA 1
ATOM 1341 C C . TYR A 1 174 ? -23.440 -33.046 7.359 1.00 89.31 174 TYR A C 1
ATOM 1343 O O . TYR A 1 174 ? -22.374 -32.889 6.759 1.00 89.31 174 TYR A O 1
ATOM 1351 N N . PRO A 1 175 ? -23.464 -33.592 8.588 1.00 89.25 175 PRO A N 1
ATOM 1352 C CA . PRO A 1 175 ? -22.266 -34.159 9.192 1.00 89.25 175 PRO A CA 1
ATOM 1353 C C . PRO A 1 175 ? -21.860 -35.464 8.488 1.00 89.25 175 PRO A C 1
ATOM 1355 O O . PRO A 1 175 ? -22.694 -36.164 7.920 1.00 89.25 175 PRO A O 1
ATOM 1358 N N . ALA A 1 176 ? -20.582 -35.843 8.586 1.00 91.56 176 ALA A N 1
ATOM 1359 C CA . ALA A 1 176 ? -20.014 -36.986 7.856 1.00 91.56 176 ALA A CA 1
ATOM 1360 C C . ALA A 1 176 ? -20.710 -38.343 8.107 1.00 91.56 176 ALA A C 1
ATOM 1362 O O . ALA A 1 176 ? -20.618 -39.238 7.273 1.00 91.56 176 ALA A O 1
ATOM 1363 N N . PHE A 1 177 ? -21.409 -38.505 9.236 1.00 92.75 177 PHE A N 1
ATOM 1364 C CA . PHE A 1 177 ? -22.156 -39.723 9.581 1.00 92.75 177 PHE A CA 1
ATOM 1365 C C . PHE A 1 177 ? -23.592 -39.755 9.024 1.00 92.75 177 PHE A C 1
ATOM 1367 O O . PHE A 1 177 ? -24.315 -40.732 9.227 1.00 92.75 177 PHE A O 1
ATOM 1374 N N . TRP A 1 178 ? -24.058 -38.675 8.391 1.00 92.62 178 TRP A N 1
ATOM 1375 C CA . TRP A 1 178 ? -25.437 -38.535 7.941 1.00 92.62 178 TRP A CA 1
ATOM 1376 C C . TRP A 1 178 ? -25.569 -38.845 6.450 1.00 92.62 178 TRP A C 1
ATOM 1378 O O . TRP A 1 178 ? -25.279 -38.018 5.592 1.00 92.62 178 TRP A O 1
ATOM 1388 N N . HIS A 1 179 ? -26.025 -40.059 6.146 1.00 92.19 179 HIS A N 1
ATOM 1389 C CA . HIS A 1 179 ? -26.116 -40.591 4.780 1.00 92.19 179 HIS A CA 1
ATOM 1390 C C . HIS A 1 179 ? -27.544 -40.566 4.211 1.00 92.19 179 HIS A C 1
ATOM 1392 O O . HIS A 1 179 ? -27.918 -41.452 3.448 1.00 92.19 179 HIS A O 1
ATOM 1398 N N . LYS A 1 180 ? -28.378 -39.612 4.640 1.00 89.75 180 LYS A N 1
ATOM 1399 C CA . LYS A 1 180 ? -29.763 -39.478 4.165 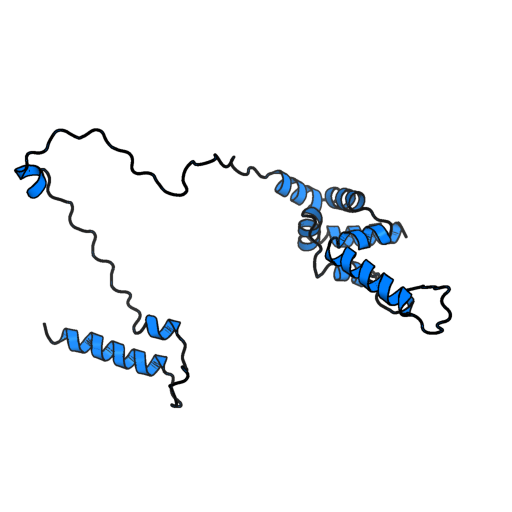1.00 89.75 180 LYS A CA 1
ATOM 1400 C C . LYS A 1 180 ? -29.917 -38.234 3.300 1.00 89.75 180 LYS A C 1
ATOM 1402 O O . LYS A 1 180 ? -29.294 -37.217 3.580 1.00 89.75 180 LYS A O 1
ATOM 1407 N N . ASP A 1 181 ? -30.854 -38.287 2.359 1.00 90.00 181 ASP A N 1
ATOM 1408 C CA . ASP A 1 181 ? -31.185 -37.177 1.449 1.00 90.00 181 ASP A CA 1
ATOM 1409 C C . ASP A 1 181 ? -32.015 -36.053 2.106 1.00 90.00 181 ASP A C 1
ATOM 1411 O O . ASP A 1 181 ? -32.559 -35.186 1.427 1.00 90.00 181 ASP A O 1
ATOM 1415 N N . VAL A 1 182 ? -32.154 -36.069 3.433 1.00 92.12 182 VAL A N 1
ATOM 1416 C CA . VAL A 1 182 ? -32.908 -35.072 4.207 1.00 92.12 182 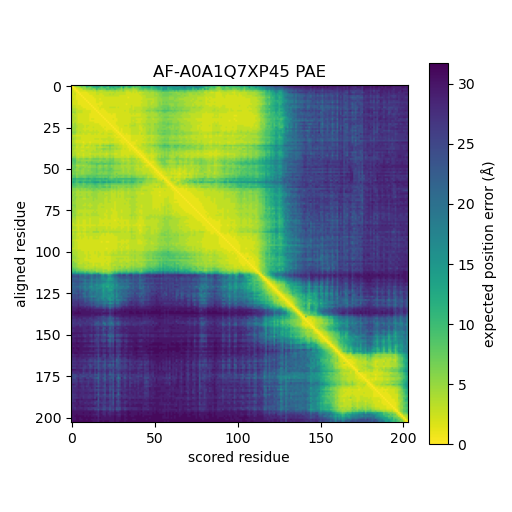VAL A CA 1
ATOM 1417 C C . VAL A 1 182 ? -31.972 -34.311 5.138 1.00 92.12 182 VAL A C 1
ATOM 1419 O O . VAL A 1 182 ? -31.009 -34.887 5.629 1.00 92.12 182 VAL A O 1
ATOM 1422 N N . SER A 1 183 ? -32.273 -33.044 5.424 1.00 90.62 183 SER A N 1
ATOM 1423 C CA . SER A 1 183 ? -31.522 -32.206 6.373 1.00 90.62 183 SER A CA 1
ATOM 1424 C C . SER A 1 183 ? -31.387 -32.882 7.746 1.00 90.62 183 SER A C 1
ATOM 1426 O O . SER A 1 183 ? -32.383 -33.317 8.339 1.00 90.62 183 SER A O 1
ATOM 1428 N N . PHE A 1 184 ? -30.161 -32.955 8.277 1.00 91.19 184 PHE A N 1
ATOM 1429 C CA . PHE A 1 184 ? -29.927 -33.465 9.631 1.00 91.19 184 PHE A CA 1
ATOM 1430 C C . PHE A 1 184 ? -30.564 -32.548 10.679 1.00 91.19 184 PHE A C 1
ATOM 1432 O O . PHE A 1 184 ? -31.166 -33.032 11.641 1.00 91.19 184 PHE A O 1
ATOM 1439 N N . ILE A 1 185 ? -30.476 -31.227 10.479 1.00 91.56 185 ILE A N 1
ATOM 1440 C CA . ILE A 1 185 ? -31.048 -30.240 11.399 1.00 91.56 185 ILE A CA 1
ATOM 1441 C C . ILE A 1 185 ? -32.563 -30.419 11.495 1.00 91.56 185 ILE A C 1
ATOM 1443 O O . ILE A 1 185 ? -33.071 -30.510 12.610 1.00 91.56 185 ILE A O 1
ATOM 1447 N N . SER A 1 186 ? -33.275 -30.543 10.369 1.00 88.12 186 SER A N 1
ATOM 1448 C CA . SER A 1 186 ? -34.736 -30.701 10.372 1.00 88.12 186 SER A CA 1
ATOM 1449 C C . SER A 1 186 ? -35.191 -31.943 11.142 1.00 88.12 186 SER A C 1
ATOM 1451 O O . SER A 1 186 ? -36.137 -31.872 11.926 1.00 88.12 186 SER A O 1
ATOM 1453 N N . VAL A 1 187 ? -34.494 -33.075 10.984 1.00 90.00 187 VAL A N 1
ATOM 1454 C CA . VAL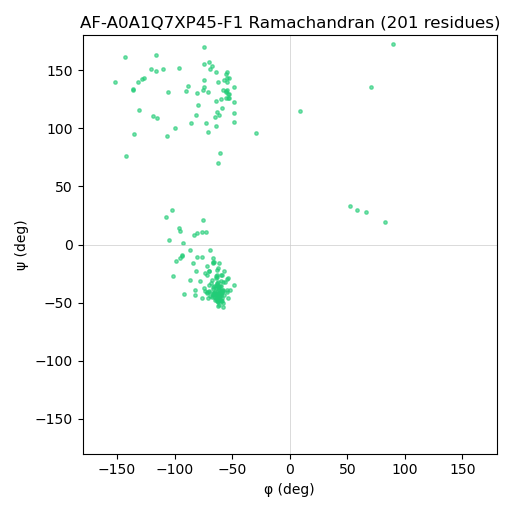 A 1 187 ? -34.822 -34.301 11.735 1.00 90.00 187 VAL A CA 1
ATOM 1455 C C . VAL A 1 187 ? -34.550 -34.125 13.231 1.00 90.00 187 VAL A C 1
ATOM 1457 O O . VAL A 1 187 ? -35.342 -34.556 14.073 1.00 90.00 187 VAL A O 1
ATOM 1460 N N . MET A 1 188 ? -33.434 -33.487 13.584 1.00 89.44 188 MET A N 1
ATOM 1461 C CA . MET A 1 188 ? -33.068 -33.267 14.981 1.00 89.44 188 MET A CA 1
ATOM 1462 C C . MET A 1 188 ? -33.980 -32.252 15.673 1.00 89.44 188 MET A C 1
ATOM 1464 O O . MET A 1 188 ? -34.281 -32.436 16.850 1.00 89.44 188 MET A O 1
ATOM 1468 N N . GLU A 1 189 ? -34.460 -31.223 14.976 1.00 87.44 189 GLU A N 1
ATOM 1469 C CA . GLU A 1 189 ? -35.459 -30.285 15.501 1.00 87.44 189 GLU A CA 1
ATOM 1470 C C . GLU A 1 189 ? -36.753 -31.003 15.888 1.00 87.44 189 GLU A C 1
ATOM 1472 O O . GLU A 1 189 ? -37.213 -30.865 17.023 1.00 87.44 189 GLU A O 1
ATOM 1477 N N . GLU A 1 190 ? -37.284 -31.845 14.999 1.00 86.44 190 GLU A N 1
ATOM 1478 C CA . GLU A 1 190 ? -38.502 -32.618 15.254 1.00 86.44 190 GLU A CA 1
ATOM 1479 C C . GLU A 1 190 ? -38.345 -33.549 16.471 1.00 86.44 190 GLU A C 1
ATOM 1481 O O . GLU A 1 190 ? -39.239 -33.658 17.319 1.00 86.44 190 GLU A O 1
ATOM 1486 N N . LEU A 1 191 ? -37.188 -34.207 16.596 1.00 85.38 191 LEU A N 1
ATOM 1487 C CA . LEU A 1 191 ? -36.872 -35.054 17.747 1.00 85.38 191 LEU A CA 1
ATOM 1488 C C . LEU A 1 191 ? -36.763 -34.242 19.045 1.00 85.38 191 LEU A C 1
ATOM 1490 O O . LEU A 1 191 ? -37.337 -34.641 20.063 1.00 85.38 191 LEU A O 1
ATOM 1494 N N . TYR A 1 192 ? -36.069 -33.101 19.020 1.00 84.50 192 TYR A N 1
ATOM 1495 C CA . TYR A 1 192 ? -35.929 -32.219 20.182 1.00 84.50 192 TYR A CA 1
ATOM 1496 C C . TYR A 1 192 ? -37.285 -31.687 20.655 1.00 84.50 192 TYR A C 1
ATOM 1498 O O . TYR A 1 192 ? -37.558 -31.700 21.859 1.00 84.50 192 TYR A O 1
ATOM 1506 N N . ASP A 1 193 ? -38.160 -31.283 19.735 1.00 82.25 193 ASP A N 1
ATOM 1507 C CA . ASP A 1 193 ? -39.499 -30.798 20.071 1.00 82.25 193 ASP A CA 1
ATOM 1508 C C . ASP A 1 193 ? -40.385 -31.904 20.652 1.00 82.25 193 ASP A C 1
ATOM 1510 O O . ASP A 1 193 ? -41.095 -31.685 21.641 1.00 82.25 193 ASP A O 1
ATOM 1514 N N . ARG A 1 194 ? -40.293 -33.132 20.132 1.00 82.12 194 ARG A N 1
ATOM 1515 C CA . ARG A 1 194 ? -40.989 -34.296 20.707 1.00 82.12 194 ARG A CA 1
ATOM 1516 C C . ARG A 1 194 ? -40.520 -34.619 22.125 1.00 82.12 194 ARG A C 1
ATOM 1518 O O . ARG A 1 194 ? -41.352 -34.888 22.992 1.00 82.12 194 ARG A O 1
ATOM 1525 N N . VAL A 1 195 ? -39.214 -34.570 22.393 1.00 82.25 195 VAL A N 1
ATOM 1526 C CA . VAL A 1 195 ? -38.662 -34.797 23.743 1.00 82.25 195 VAL A CA 1
ATOM 1527 C C . VAL A 1 195 ? -39.085 -33.679 24.699 1.00 82.25 195 VAL A C 1
ATOM 1529 O O . VAL A 1 195 ? -39.509 -33.947 25.827 1.00 82.25 195 VAL A O 1
ATOM 1532 N N . ARG A 1 196 ? -39.037 -32.423 24.240 1.00 75.00 196 ARG A N 1
ATOM 1533 C CA . ARG A 1 196 ? -39.454 -31.249 25.017 1.00 75.00 196 ARG A CA 1
ATOM 1534 C C . ARG A 1 196 ? -40.934 -31.304 25.402 1.00 75.00 196 ARG A C 1
ATOM 1536 O O . ARG A 1 196 ? -41.289 -30.923 26.516 1.00 75.00 196 ARG A O 1
ATOM 1543 N N . THR A 1 197 ? -41.798 -31.767 24.502 1.00 75.12 197 THR A N 1
ATOM 1544 C CA . THR A 1 197 ? -43.254 -31.811 24.715 1.00 75.12 197 THR A CA 1
ATOM 1545 C C . THR A 1 197 ? -43.711 -33.029 25.518 1.00 75.12 197 THR A C 1
ATOM 1547 O O . THR A 1 197 ? -44.544 -32.864 26.409 1.00 75.12 197 THR A O 1
ATOM 1550 N N . LYS A 1 198 ? -43.135 -34.224 25.307 1.00 64.94 198 LYS A N 1
ATOM 1551 C CA . LYS A 1 198 ? -43.478 -35.424 26.099 1.00 64.94 198 LYS A CA 1
ATOM 1552 C C . LYS A 1 198 ? -43.153 -35.282 27.587 1.00 64.94 198 LYS A C 1
ATOM 1554 O O . LYS A 1 198 ? -43.959 -35.688 28.418 1.00 64.94 198 LYS A O 1
ATOM 1559 N N . ASN A 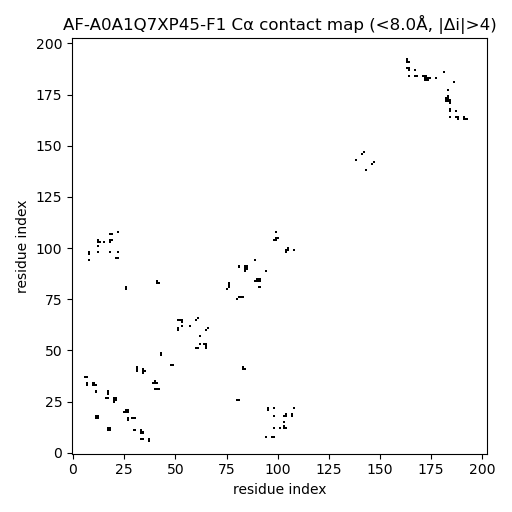1 199 ? -42.045 -34.629 27.944 1.00 55.72 199 ASN A N 1
ATOM 1560 C CA . ASN A 1 199 ? -41.711 -34.365 29.353 1.00 55.72 199 ASN A CA 1
ATOM 1561 C C . ASN A 1 199 ? -42.686 -33.403 30.051 1.00 55.72 199 ASN A C 1
ATOM 1563 O O . ASN A 1 199 ? -42.706 -33.318 31.276 1.00 55.72 199 ASN A O 1
ATOM 1567 N N . ARG A 1 200 ? -43.518 -32.684 29.290 1.00 56.28 200 ARG A N 1
ATOM 1568 C CA . ARG A 1 200 ? -44.525 -31.769 29.832 1.00 56.28 200 ARG A CA 1
ATOM 1569 C C . ARG A 1 200 ? -45.825 -32.483 30.230 1.00 56.28 200 ARG A C 1
ATOM 1571 O O . ARG A 1 200 ? -46.599 -31.901 30.975 1.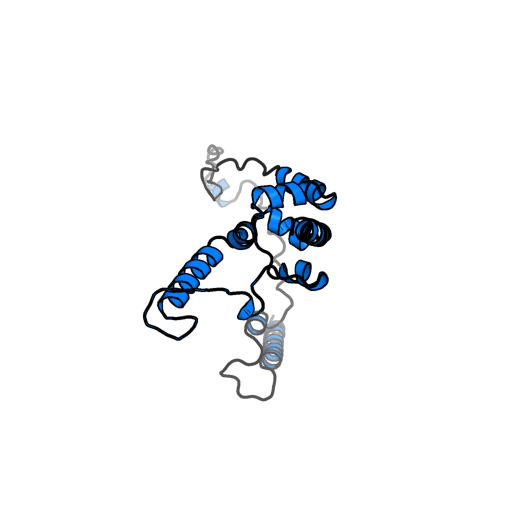00 56.28 200 ARG A O 1
ATOM 1578 N N . GLN A 1 201 ? -46.042 -33.722 29.772 1.00 50.97 201 GLN A N 1
ATOM 1579 C CA . GLN A 1 201 ? -47.199 -34.565 30.118 1.00 50.97 201 GLN A CA 1
ATOM 1580 C C . GLN A 1 201 ? -46.946 -35.502 31.320 1.00 50.97 201 GLN A C 1
ATOM 1582 O O . GLN A 1 201 ? -47.832 -36.263 31.688 1.00 50.97 201 GLN A O 1
ATOM 1587 N N . MET A 1 202 ? -45.754 -35.458 31.933 1.00 43.81 202 MET A N 1
ATOM 1588 C CA . MET A 1 202 ? -45.392 -36.258 33.120 1.00 43.81 202 MET A CA 1
ATOM 1589 C C . MET A 1 202 ? -45.302 -35.426 34.417 1.00 43.81 202 MET A C 1
ATOM 1591 O O . MET A 1 202 ? -44.605 -35.820 35.350 1.00 43.81 202 MET A O 1
ATOM 1595 N N . LYS A 1 203 ? -45.977 -34.273 34.485 1.00 37.91 203 LYS A N 1
ATOM 1596 C CA . LYS A 1 203 ? -46.136 -33.476 35.711 1.00 37.91 203 LYS A CA 1
ATOM 1597 C C . LYS A 1 203 ? -47.603 -33.271 36.035 1.00 37.91 203 LYS A C 1
ATOM 1599 O O . LYS A 1 203 ? -48.354 -32.977 35.082 1.00 37.91 203 LYS A O 1
#

pLDDT: mean 85.12, std 10.7, range [37.91, 96.44]

Secondary structure (DSSP, 8-state):
-HHHHHHHHHHHHT-HHHHHHHHTT---TTTHHHHHTTT--SS--SGGG------SS--SSS-HHHHHHHHHHHHHHHH-TTHHHHHTT--HHHHHHHHHHSHHHHHHHHHHHT---------S-SS-PPP---------HHHHHH-SSPPPPPPPPPPPPS-TTHHHHTT-S--TT--SSS-HHHHHHHHHHHHHHHGGG--

Mean predicted aligned error: 16.43 Å

Radius of gyration: 34.19 Å; Cα contacts (8 Å, |Δi|>4): 102; chains: 1; bounding box: 76×60×89 Å